Protein AF-A0A7W5YR23-F1 (afdb_monomer)

Sequence (236 aa):
MGKAGRRGKRAPADRHVEFALQSIAKRMGSFGERWRVRDGLVWGPGNSAVVIRSLDFDDGPAHLDLGITLDAKDDSAPILWDCTSGMGGTNEAAIKQAVEMWAMTAGATFMELTSPSGELADHIQSADPEGLTGHHVIHGPVAAFAMGGDVEPLNEWFMDNPMLPRLGQALVGSFDDPRINGVKILCGGDQETEIAEVRVNGEVHEEASAILLRLGWPRLPEFAYARTYLLVLPED

Organism: NCBI:txid65515

Secondary structure (DSSP, 8-state):
---------PPPPPHHHHHHHHHHHHHHGGGTS--EEETTEEE-STB-EEEEEEEE-SSSSEEEEEEEESBTT-TTS--EEEEEEE--SSHHHHHHHHHHHHIIIIIHHHHHHHS--SSSSEEE-TTSTTSBTTEEEEEPPPEEEESSS--HHHHHHHHHS-SHHHHHHHHTT---SSS-EEEEEEEEE-SS-EEEEEEETTEE-HHHHHHHHTS-----SS-EEEEEEEEEEE--

pLDDT: mean 91.18, std 13.13, range [34.91, 98.62]

Nearest PDB structures (foldseek):
  6mdd-assembly2_B  TM=5.355E-01  e=2.309E-01  Homo sapiens
  4ohl-assembly2_B  TM=5.310E-01  e=3.921E-01  Homo sapiens
  4ohl-assembly1_A  TM=5.297E-01  e=4.678E-01  Homo sapiens
  2shp-assembly2_B  TM=4.774E-01  e=3.287E-01  Homo sapiens
  3qcm-assembly2_B  TM=4.953E-01  e=5.263E-01  Homo sapiens

Structure (mmCIF, N/CA/C/O backbone):
data_AF-A0A7W5YR23-F1
#
_entry.id   AF-A0A7W5YR23-F1
#
loop_
_atom_site.group_PDB
_atom_site.id
_atom_site.type_symbol
_atom_site.label_atom_id
_atom_site.label_alt_id
_atom_site.label_comp_id
_atom_site.label_asym_id
_atom_site.label_entity_id
_atom_site.label_seq_id
_atom_site.pdbx_PDB_ins_code
_atom_site.Cartn_x
_atom_site.Cartn_y
_atom_site.Cartn_z
_atom_site.occupancy
_atom_site.B_iso_or_equiv
_atom_site.auth_seq_id
_atom_site.auth_comp_id
_atom_site.auth_asym_id
_atom_site.auth_atom_id
_atom_site.pdbx_PDB_model_num
ATOM 1 N N . MET A 1 1 ? 11.310 -53.038 -2.390 1.00 41.12 1 MET A N 1
ATOM 2 C CA . MET A 1 1 ? 12.036 -52.501 -3.563 1.00 41.12 1 MET A CA 1
ATOM 3 C C . MET A 1 1 ? 11.317 -51.228 -3.997 1.00 41.12 1 MET A C 1
ATOM 5 O O . MET A 1 1 ? 10.186 -51.309 -4.458 1.00 41.12 1 MET A O 1
ATOM 9 N N . GLY A 1 2 ? 11.880 -50.061 -3.669 1.00 36.66 2 GLY A N 1
ATOM 10 C CA . GLY A 1 2 ? 11.193 -48.768 -3.747 1.00 36.66 2 GLY A CA 1
ATOM 11 C C . GLY A 1 2 ? 11.077 -48.218 -5.168 1.00 36.66 2 GLY A C 1
ATOM 12 O O . GLY A 1 2 ? 12.007 -48.333 -5.962 1.00 36.66 2 GLY A O 1
ATOM 13 N N . LYS A 1 3 ? 9.946 -47.574 -5.471 1.00 36.22 3 LYS A N 1
ATOM 14 C CA . LYS A 1 3 ? 9.832 -46.647 -6.599 1.00 36.22 3 LYS A CA 1
ATOM 15 C C . LYS A 1 3 ? 9.979 -45.234 -6.053 1.00 36.22 3 LYS A C 1
ATOM 17 O O . LYS A 1 3 ? 9.052 -44.684 -5.470 1.00 36.22 3 LYS A O 1
ATOM 22 N N . ALA A 1 4 ? 11.177 -44.681 -6.218 1.00 40.22 4 ALA A N 1
ATOM 23 C CA . ALA A 1 4 ? 11.439 -43.270 -6.004 1.00 40.22 4 ALA A CA 1
ATOM 24 C C . ALA A 1 4 ? 10.573 -42.457 -6.978 1.00 40.22 4 ALA A C 1
ATOM 26 O O . ALA A 1 4 ? 10.705 -42.587 -8.198 1.00 40.22 4 ALA A O 1
ATOM 27 N N . GLY A 1 5 ? 9.665 -41.648 -6.432 1.00 36.34 5 GLY A N 1
ATOM 28 C CA . GLY A 1 5 ? 8.916 -40.661 -7.195 1.00 36.34 5 GLY A CA 1
ATOM 29 C C . GLY A 1 5 ? 9.889 -39.671 -7.827 1.00 36.34 5 GLY A C 1
ATOM 30 O O . GLY A 1 5 ? 10.687 -39.038 -7.134 1.00 36.34 5 GLY A O 1
ATOM 31 N N . ARG A 1 6 ? 9.847 -39.565 -9.157 1.00 38.69 6 ARG A N 1
ATOM 32 C CA . ARG A 1 6 ? 10.536 -38.515 -9.909 1.00 38.69 6 ARG A CA 1
ATOM 33 C C . ARG A 1 6 ? 10.054 -37.166 -9.375 1.00 38.69 6 ARG A C 1
ATOM 35 O O . ARG A 1 6 ? 8.913 -36.790 -9.622 1.00 38.69 6 ARG A O 1
ATOM 42 N N . ARG A 1 7 ? 10.924 -36.440 -8.665 1.00 42.41 7 ARG A N 1
ATOM 43 C CA . ARG A 1 7 ? 10.755 -35.000 -8.435 1.00 42.41 7 ARG A CA 1
ATOM 44 C C . ARG A 1 7 ? 10.650 -34.348 -9.813 1.00 42.41 7 ARG A C 1
ATOM 46 O O . ARG A 1 7 ? 11.618 -34.373 -10.574 1.00 42.41 7 ARG A O 1
ATOM 53 N N . GLY A 1 8 ? 9.462 -33.857 -10.159 1.00 36.50 8 GLY A N 1
ATOM 54 C CA . GLY A 1 8 ? 9.270 -33.056 -11.361 1.00 36.50 8 GLY A CA 1
ATOM 55 C C . GLY A 1 8 ? 10.238 -31.878 -11.318 1.00 36.50 8 GLY A C 1
ATOM 56 O O . GLY A 1 8 ? 10.345 -31.203 -10.295 1.00 36.50 8 GLY A O 1
ATOM 57 N N . LYS A 1 9 ? 10.995 -31.667 -12.397 1.00 34.91 9 LYS A N 1
ATOM 58 C CA . LYS A 1 9 ? 11.786 -30.447 -12.563 1.00 34.91 9 LYS A CA 1
ATOM 59 C C . LYS A 1 9 ? 10.799 -29.275 -12.560 1.00 34.91 9 LYS A C 1
ATOM 61 O O . LYS A 1 9 ? 9.993 -29.175 -13.480 1.00 34.91 9 LYS A O 1
ATOM 66 N N . ARG A 1 10 ? 10.838 -28.437 -11.517 1.00 46.16 10 ARG A N 1
ATOM 67 C CA . ARG A 1 10 ? 10.155 -27.134 -11.489 1.00 46.16 10 ARG A CA 1
ATOM 68 C C . ARG A 1 10 ? 10.648 -26.373 -12.728 1.00 46.16 10 ARG A C 1
ATOM 70 O O . ARG A 1 10 ? 11.854 -26.389 -12.991 1.00 46.16 10 ARG A O 1
ATOM 77 N N . ALA A 1 11 ? 9.741 -25.817 -13.530 1.00 47.62 11 ALA A N 1
ATOM 78 C CA . ALA A 1 11 ? 10.141 -24.956 -14.641 1.00 47.62 11 ALA A CA 1
ATOM 79 C C . ALA A 1 11 ? 11.046 -23.835 -14.088 1.00 47.62 11 ALA A C 1
ATOM 81 O O . ALA A 1 11 ? 10.858 -23.454 -12.925 1.00 47.62 11 ALA A O 1
ATOM 82 N N . PRO A 1 12 ? 12.041 -23.341 -14.847 1.00 49.75 12 PRO A N 1
ATOM 83 C CA . PRO A 1 12 ? 12.805 -22.179 -14.412 1.00 49.75 12 PRO A CA 1
ATOM 84 C C . PRO A 1 12 ? 11.814 -21.058 -14.099 1.00 49.75 12 PRO A C 1
ATOM 86 O O . PRO A 1 12 ? 10.920 -20.804 -14.908 1.00 49.75 12 PRO A O 1
ATOM 89 N N . ALA A 1 13 ? 11.923 -20.452 -12.916 1.00 62.12 13 ALA A N 1
ATOM 90 C CA . ALA A 1 13 ? 11.133 -19.269 -12.608 1.00 62.12 13 ALA A CA 1
ATOM 91 C C . ALA A 1 13 ? 11.422 -18.201 -13.673 1.00 62.12 13 ALA A C 1
ATOM 93 O O . ALA A 1 13 ? 12.551 -18.110 -14.165 1.00 62.12 13 ALA A O 1
ATOM 94 N N . ASP A 1 14 ? 10.404 -17.429 -14.051 1.00 85.31 14 ASP A N 1
ATOM 95 C CA . ASP A 1 14 ? 10.595 -16.264 -14.910 1.00 85.31 14 ASP A CA 1
ATOM 96 C C . ASP A 1 14 ? 11.700 -15.380 -14.305 1.00 85.31 14 ASP A C 1
ATOM 98 O O . ASP A 1 14 ? 11.672 -15.055 -13.114 1.00 85.31 14 ASP A O 1
ATOM 102 N N . ARG A 1 15 ? 12.694 -15.009 -15.121 1.00 91.44 15 ARG A N 1
ATOM 103 C CA . ARG A 1 15 ? 13.849 -14.210 -14.687 1.00 91.44 15 ARG A CA 1
ATOM 104 C C . ARG A 1 15 ? 13.430 -12.892 -14.027 1.00 91.44 15 ARG A C 1
ATOM 106 O O . ARG A 1 15 ? 14.121 -12.421 -13.128 1.00 91.44 15 ARG A O 1
ATOM 113 N N . HIS A 1 16 ? 12.322 -12.290 -14.467 1.00 93.88 16 HIS A N 1
ATOM 114 C CA . HIS A 1 16 ? 11.831 -11.031 -13.920 1.00 93.88 16 HIS A CA 1
ATOM 115 C C . HIS A 1 16 ? 11.157 -11.247 -12.564 1.00 93.88 16 HIS A C 1
ATOM 117 O O . HIS A 1 16 ? 11.328 -10.424 -11.671 1.00 93.88 16 HIS A O 1
ATOM 123 N N . VAL A 1 17 ? 10.478 -12.382 -12.367 1.00 94.88 17 VAL A N 1
ATOM 124 C CA . VAL A 1 17 ? 9.937 -12.769 -11.055 1.00 94.88 17 VAL A CA 1
ATOM 125 C C . VAL A 1 17 ? 11.074 -13.033 -10.070 1.00 94.88 17 VAL A C 1
ATOM 127 O O . VAL A 1 17 ? 11.038 -12.541 -8.945 1.00 94.88 17 VAL A O 1
ATOM 130 N N . GLU A 1 18 ? 12.128 -13.742 -10.484 1.00 95.62 18 GLU A N 1
ATOM 131 C CA . GLU A 1 18 ? 13.308 -13.939 -9.633 1.00 95.62 18 GLU A CA 1
ATOM 132 C C . GLU A 1 18 ? 13.971 -12.600 -9.276 1.00 95.62 18 GLU A C 1
ATOM 134 O O . GLU A 1 18 ? 14.288 -12.349 -8.112 1.00 95.62 18 GLU A O 1
ATOM 139 N N . PHE A 1 19 ? 14.115 -11.703 -10.252 1.00 96.75 19 PHE A N 1
ATOM 140 C CA . PHE A 1 19 ? 14.628 -10.358 -10.023 1.00 96.75 19 PHE A CA 1
ATOM 141 C C . PHE A 1 19 ? 13.745 -9.537 -9.067 1.00 96.75 19 PHE A C 1
ATOM 143 O O . PHE A 1 19 ? 14.276 -8.841 -8.196 1.00 96.75 19 PHE A O 1
ATOM 150 N N . ALA A 1 20 ? 12.418 -9.632 -9.184 1.00 97.38 20 ALA A N 1
ATOM 151 C CA . ALA A 1 20 ? 11.473 -8.972 -8.288 1.00 97.38 20 ALA A CA 1
ATOM 152 C C . ALA A 1 20 ? 11.607 -9.497 -6.853 1.00 97.38 20 ALA A C 1
ATOM 154 O O . ALA A 1 20 ? 11.790 -8.702 -5.935 1.00 97.38 20 ALA A O 1
ATOM 155 N N . LEU A 1 21 ? 11.650 -10.820 -6.655 1.00 98.00 21 LEU A N 1
ATOM 156 C CA . LEU A 1 21 ? 11.867 -11.432 -5.337 1.00 98.00 21 LEU A CA 1
ATOM 157 C C . LEU A 1 21 ? 13.182 -10.966 -4.696 1.00 98.00 21 LEU A C 1
ATOM 159 O O . LEU A 1 21 ? 13.210 -10.623 -3.514 1.00 98.00 21 LEU A O 1
ATOM 163 N N . GLN A 1 22 ? 14.276 -10.917 -5.463 1.00 98.06 22 GLN A N 1
ATOM 164 C CA . GLN A 1 22 ? 15.565 -10.422 -4.961 1.00 98.06 22 GLN A CA 1
ATOM 165 C C . GLN A 1 22 ? 15.521 -8.925 -4.632 1.00 98.06 22 GLN A C 1
ATOM 167 O O . GLN A 1 22 ? 16.120 -8.489 -3.647 1.00 98.06 22 GLN A O 1
ATOM 172 N N . SER A 1 23 ? 14.804 -8.138 -5.435 1.00 98.19 23 SER A N 1
ATOM 173 C CA . SER A 1 23 ? 14.623 -6.702 -5.202 1.00 98.19 23 SER A CA 1
ATOM 174 C C . SER A 1 23 ? 13.822 -6.447 -3.925 1.00 98.19 23 SER A C 1
ATOM 176 O O . SER A 1 23 ? 14.254 -5.642 -3.102 1.00 98.19 23 SER A O 1
ATOM 178 N N . ILE A 1 24 ? 12.735 -7.196 -3.707 1.00 98.44 24 ILE A N 1
ATOM 179 C CA . ILE A 1 24 ? 11.937 -7.166 -2.472 1.00 98.44 24 ILE A CA 1
ATOM 180 C C . ILE A 1 24 ? 12.811 -7.551 -1.276 1.00 98.44 24 ILE A C 1
ATOM 182 O O . ILE A 1 24 ? 12.875 -6.803 -0.306 1.00 98.44 24 ILE A O 1
ATOM 186 N N . ALA A 1 25 ? 13.546 -8.667 -1.353 1.00 98.31 25 ALA A N 1
ATOM 187 C CA . ALA A 1 25 ? 14.427 -9.113 -0.270 1.00 98.31 2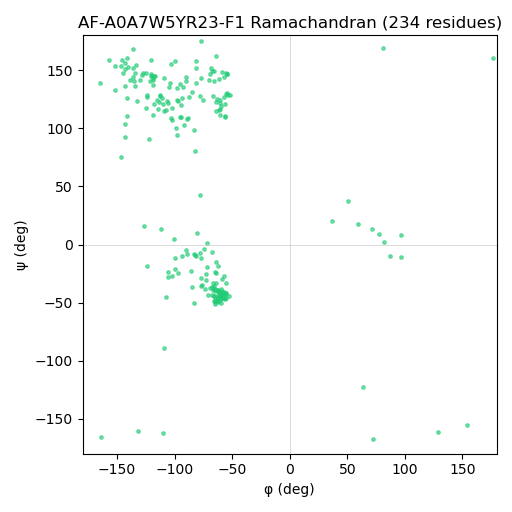5 ALA A CA 1
ATOM 188 C C . ALA A 1 25 ? 15.456 -8.044 0.111 1.00 98.31 25 ALA A C 1
ATOM 190 O O . ALA A 1 25 ? 15.651 -7.739 1.286 1.00 98.31 25 ALA A O 1
ATOM 191 N N . LYS A 1 26 ? 16.105 -7.448 -0.893 1.00 98.06 26 LYS A N 1
ATOM 192 C CA . LYS A 1 26 ? 17.085 -6.386 -0.680 1.00 98.06 26 LYS A CA 1
ATOM 193 C C . LYS A 1 26 ? 16.444 -5.158 -0.040 1.00 98.06 26 LYS A C 1
ATOM 195 O O . LYS A 1 26 ? 17.028 -4.602 0.886 1.00 98.06 26 LYS A O 1
ATOM 200 N N . ARG A 1 27 ? 15.285 -4.724 -0.544 1.00 97.81 27 ARG A N 1
ATOM 201 C CA . ARG A 1 27 ? 14.637 -3.502 -0.071 1.00 97.81 27 ARG A CA 1
ATOM 202 C C . ARG A 1 27 ? 14.060 -3.663 1.329 1.00 97.81 27 ARG A C 1
ATOM 204 O O . ARG A 1 27 ? 14.291 -2.803 2.165 1.00 97.81 27 ARG A O 1
ATOM 211 N N . MET A 1 28 ? 13.403 -4.781 1.619 1.00 97.44 28 MET A N 1
ATOM 212 C CA . MET A 1 28 ? 12.937 -5.078 2.975 1.00 97.44 28 MET A CA 1
ATOM 213 C C . MET A 1 28 ? 14.106 -5.235 3.953 1.00 97.44 28 MET A C 1
ATOM 215 O O . MET A 1 28 ? 14.023 -4.819 5.106 1.00 97.44 28 MET A O 1
ATOM 219 N N . GLY A 1 29 ? 15.245 -5.749 3.476 1.00 96.00 29 GLY A N 1
ATOM 220 C CA . GLY A 1 29 ? 16.474 -5.823 4.259 1.00 96.00 29 GLY A CA 1
ATOM 221 C C . GLY A 1 29 ? 17.047 -4.472 4.701 1.00 96.00 29 GLY A C 1
ATOM 222 O O . GLY A 1 29 ? 17.845 -4.432 5.636 1.00 96.00 29 GLY A O 1
ATOM 223 N N . SER A 1 30 ? 16.652 -3.358 4.074 1.00 95.12 30 SER A N 1
ATOM 224 C CA . SER A 1 30 ? 17.106 -2.028 4.494 1.00 95.12 30 SER A CA 1
ATOM 225 C C . SER A 1 30 ? 16.397 -1.511 5.748 1.00 95.12 30 SER A C 1
ATOM 227 O O . SER A 1 30 ? 16.870 -0.538 6.321 1.00 95.12 30 SER A O 1
ATOM 229 N N . PHE A 1 31 ? 15.317 -2.159 6.198 1.00 92.69 31 PHE A N 1
ATOM 230 C CA . PHE A 1 31 ? 14.662 -1.863 7.480 1.00 92.69 31 PHE A CA 1
ATOM 231 C C . PHE A 1 31 ? 15.374 -2.511 8.686 1.00 92.69 31 PHE A C 1
ATOM 233 O O . PHE A 1 31 ? 14.847 -2.518 9.789 1.00 92.69 31 PHE A O 1
ATOM 240 N N . GLY A 1 32 ? 16.574 -3.073 8.491 1.00 85.50 32 GLY A N 1
ATOM 241 C CA . GLY A 1 32 ? 17.416 -3.627 9.562 1.00 85.50 32 GLY A CA 1
ATOM 242 C C . GLY A 1 32 ? 17.292 -5.140 9.762 1.00 85.50 32 GLY A C 1
ATOM 243 O O . GLY A 1 32 ? 18.140 -5.745 10.418 1.00 85.50 32 GLY A O 1
ATOM 244 N N . GLU A 1 33 ? 16.302 -5.771 9.134 1.00 84.56 33 GLU A N 1
ATOM 245 C CA . GLU A 1 33 ? 16.016 -7.197 9.281 1.00 84.56 33 GLU A CA 1
ATOM 246 C C . GLU A 1 33 ? 16.555 -8.060 8.136 1.00 84.56 33 GLU A C 1
ATOM 248 O O . GLU A 1 33 ? 16.796 -7.602 7.020 1.00 84.56 33 GLU A O 1
ATOM 253 N N . ARG A 1 34 ? 16.758 -9.360 8.381 1.00 90.94 34 ARG A N 1
ATOM 254 C CA . ARG A 1 34 ? 17.260 -10.273 7.336 1.00 90.94 34 ARG A CA 1
ATOM 255 C C . ARG A 1 34 ? 16.125 -10.877 6.516 1.00 90.94 34 ARG A C 1
ATOM 257 O O . ARG A 1 34 ? 15.490 -11.827 6.958 1.00 90.94 34 ARG A O 1
ATOM 264 N N . TRP A 1 35 ? 16.007 -10.432 5.268 1.00 96.88 35 TRP A N 1
ATOM 265 C CA . TRP A 1 35 ? 15.074 -10.978 4.279 1.00 96.88 35 TRP A CA 1
ATOM 266 C C . TRP A 1 35 ? 15.781 -11.860 3.243 1.00 96.88 35 TRP A C 1
ATOM 268 O O . TRP A 1 35 ? 16.896 -11.556 2.810 1.00 96.88 35 TRP A O 1
ATOM 278 N N . ARG A 1 36 ? 15.180 -12.999 2.865 1.00 97.12 36 ARG A N 1
ATOM 279 C CA . ARG A 1 36 ? 15.813 -13.994 1.974 1.00 97.12 36 ARG A CA 1
ATOM 280 C C . ARG A 1 36 ? 14.829 -14.638 1.010 1.00 97.12 36 ARG A C 1
ATOM 282 O O . ARG A 1 36 ? 13.779 -15.120 1.418 1.00 97.12 36 ARG A O 1
ATOM 289 N N . VAL A 1 37 ? 15.237 -14.769 -0.249 1.00 97.75 37 VAL A N 1
ATOM 290 C CA . VAL A 1 37 ? 14.479 -15.539 -1.240 1.00 97.75 37 VAL A CA 1
ATOM 291 C C . VAL A 1 37 ? 14.658 -17.038 -0.988 1.00 97.75 37 VAL A C 1
ATOM 293 O O . VAL A 1 37 ? 15.784 -17.539 -0.963 1.00 97.75 37 VAL A O 1
ATOM 296 N N . ARG A 1 38 ? 13.552 -17.766 -0.810 1.00 95.31 38 ARG A N 1
ATOM 297 C CA . ARG A 1 38 ? 13.536 -19.232 -0.697 1.00 95.31 38 ARG A CA 1
ATOM 298 C C . ARG A 1 38 ? 12.203 -19.789 -1.192 1.00 95.31 38 ARG A C 1
ATOM 300 O O . ARG A 1 38 ? 11.143 -19.312 -0.807 1.00 95.31 38 ARG A O 1
ATOM 307 N N . ASP A 1 39 ? 12.278 -20.819 -2.032 1.00 92.19 39 ASP A N 1
ATOM 308 C CA . ASP A 1 39 ? 11.133 -21.569 -2.571 1.00 92.19 39 ASP A CA 1
ATOM 309 C C . ASP A 1 39 ? 10.100 -20.753 -3.375 1.00 92.19 39 ASP A C 1
ATOM 311 O O . ASP A 1 39 ? 9.019 -21.264 -3.675 1.00 92.19 39 ASP A O 1
ATOM 315 N N . GLY A 1 40 ? 10.470 -19.552 -3.835 1.00 92.75 40 GLY A N 1
ATOM 316 C CA . GLY A 1 40 ? 9.590 -18.629 -4.568 1.00 92.75 40 GLY A CA 1
ATOM 317 C C . GLY A 1 40 ? 8.940 -17.555 -3.689 1.00 92.75 40 GLY A C 1
ATOM 318 O O . GLY A 1 40 ? 8.083 -16.827 -4.170 1.00 92.75 40 GLY A O 1
ATOM 319 N N . LEU A 1 41 ? 9.351 -17.456 -2.424 1.00 96.56 41 LEU A N 1
ATOM 320 C CA . LEU A 1 41 ? 8.896 -16.460 -1.457 1.00 96.56 41 LEU A CA 1
ATOM 321 C C . LEU A 1 41 ? 10.075 -15.628 -0.962 1.00 96.56 41 LEU A C 1
ATOM 323 O O . LEU A 1 41 ? 11.221 -16.093 -0.986 1.00 96.56 41 LEU A O 1
ATOM 327 N N . VAL A 1 42 ? 9.789 -14.440 -0.440 1.00 98.25 42 VAL A N 1
ATOM 328 C CA . VAL A 1 42 ? 10.755 -13.657 0.334 1.00 98.25 42 VAL A CA 1
ATOM 329 C C . VAL A 1 42 ? 10.438 -13.803 1.814 1.00 98.25 42 VAL A C 1
ATOM 331 O O . VAL A 1 42 ? 9.462 -13.247 2.294 1.00 98.25 42 VAL A O 1
ATOM 334 N N . TRP A 1 43 ? 11.261 -14.552 2.537 1.00 97.88 43 TRP A N 1
ATOM 335 C CA . TRP A 1 43 ? 11.093 -14.806 3.966 1.00 97.88 43 TRP A CA 1
ATOM 336 C C . TRP A 1 43 ? 11.705 -13.682 4.793 1.00 97.88 43 TRP A C 1
ATOM 3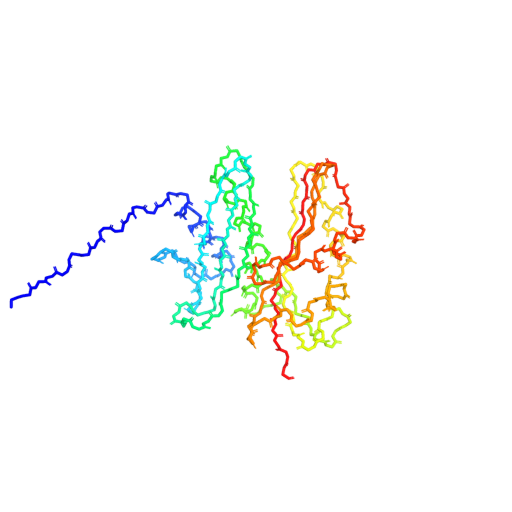38 O O . TRP A 1 43 ? 12.861 -13.325 4.547 1.00 97.88 43 TRP A O 1
ATOM 348 N N . GLY A 1 44 ? 10.950 -13.177 5.764 1.00 95.94 44 GLY A N 1
ATOM 349 C CA . GLY A 1 44 ? 11.367 -12.155 6.721 1.00 95.94 44 GLY A CA 1
ATOM 350 C C . GLY A 1 44 ? 11.520 -12.702 8.148 1.00 95.94 44 GLY A C 1
ATOM 351 O O . GLY A 1 44 ? 11.645 -13.917 8.342 1.00 95.94 44 GLY A O 1
ATOM 352 N N . PRO A 1 45 ? 11.539 -11.816 9.160 1.00 92.00 45 PRO A N 1
ATOM 353 C CA . PRO A 1 45 ? 11.559 -12.183 10.577 1.00 92.00 45 PRO A CA 1
ATOM 354 C C . PRO A 1 45 ? 10.406 -13.108 10.988 1.00 92.00 45 PRO A C 1
ATOM 356 O O . PRO A 1 45 ? 9.294 -13.028 10.462 1.00 92.00 45 PRO A O 1
ATOM 359 N N . GLY A 1 46 ? 10.667 -13.987 11.959 1.00 91.69 46 GLY A N 1
ATOM 360 C CA . GLY A 1 46 ? 9.687 -14.974 12.418 1.00 91.69 46 GLY A CA 1
ATOM 361 C C . GLY A 1 46 ? 9.308 -15.962 11.310 1.00 91.69 46 GLY A C 1
ATOM 362 O O . GLY A 1 46 ? 10.173 -16.649 10.760 1.00 91.69 46 GLY A O 1
ATOM 363 N N . ASN A 1 47 ? 8.013 -16.043 11.001 1.00 94.31 47 ASN A N 1
ATOM 364 C CA . ASN A 1 47 ? 7.478 -16.816 9.877 1.00 94.31 47 ASN A CA 1
ATOM 365 C C . ASN A 1 47 ? 6.904 -15.916 8.770 1.00 94.31 47 ASN A C 1
ATOM 367 O O . ASN A 1 47 ? 6.217 -16.424 7.885 1.00 94.31 47 ASN A O 1
ATOM 371 N N . SER A 1 48 ? 7.182 -14.610 8.798 1.00 96.62 48 SER A N 1
ATOM 372 C CA . SER A 1 48 ? 6.646 -13.693 7.795 1.00 96.62 48 SER A CA 1
ATOM 373 C C . SER A 1 48 ? 7.197 -13.976 6.399 1.00 96.62 48 SER A C 1
ATOM 375 O O . SER A 1 48 ? 8.340 -14.426 6.232 1.00 96.62 48 SER A O 1
ATOM 377 N N . ALA A 1 49 ? 6.386 -13.702 5.380 1.00 97.81 49 ALA A N 1
ATOM 378 C CA . ALA A 1 49 ? 6.830 -13.800 3.998 1.00 97.81 49 ALA A CA 1
ATOM 379 C C . ALA A 1 49 ? 6.084 -12.849 3.060 1.00 97.81 49 ALA A C 1
ATOM 381 O O . ALA A 1 49 ? 4.922 -12.520 3.285 1.00 97.81 49 ALA A O 1
ATOM 382 N N . VAL A 1 50 ? 6.757 -12.485 1.968 1.00 98.19 50 VAL A N 1
ATOM 383 C CA . VAL A 1 50 ? 6.162 -11.843 0.793 1.00 98.19 50 VAL A CA 1
ATOM 384 C C . VAL A 1 50 ? 6.045 -12.861 -0.337 1.00 98.19 50 VAL A C 1
ATOM 386 O O . VAL A 1 50 ? 6.992 -13.606 -0.624 1.00 98.19 50 VAL A O 1
ATOM 389 N N . VAL A 1 51 ? 4.892 -12.863 -0.996 1.00 97.00 51 VAL A N 1
ATOM 390 C CA . VAL A 1 51 ? 4.585 -13.650 -2.191 1.00 97.00 51 VAL A CA 1
ATOM 391 C C . VAL A 1 51 ? 4.254 -12.714 -3.348 1.00 97.00 51 VAL A C 1
ATOM 393 O O . VAL A 1 51 ? 3.624 -11.683 -3.147 1.00 97.00 51 VAL A O 1
ATOM 396 N N . ILE A 1 52 ? 4.664 -13.074 -4.563 1.00 96.94 52 ILE A N 1
ATOM 397 C CA . ILE A 1 52 ? 4.225 -12.402 -5.792 1.00 96.94 52 ILE A CA 1
ATOM 398 C C . ILE A 1 52 ? 3.091 -13.235 -6.385 1.00 96.94 52 ILE A C 1
ATOM 400 O O . ILE A 1 52 ? 3.281 -14.430 -6.629 1.00 96.94 52 ILE A O 1
ATOM 404 N N . ARG A 1 53 ? 1.929 -12.616 -6.606 1.00 95.56 53 ARG A N 1
ATOM 405 C CA . ARG A 1 53 ? 0.796 -13.245 -7.291 1.00 95.56 53 ARG A CA 1
ATOM 406 C C . ARG A 1 53 ? 0.959 -13.145 -8.803 1.00 95.56 53 ARG A C 1
ATOM 408 O O . ARG A 1 53 ? 0.866 -14.165 -9.483 1.00 95.56 53 ARG A O 1
ATOM 415 N N . SER A 1 54 ? 1.241 -11.947 -9.309 1.00 94.06 54 SER A N 1
ATOM 416 C CA . SER A 1 54 ? 1.516 -11.702 -10.725 1.00 94.06 54 SER A CA 1
ATOM 417 C C . SER A 1 54 ? 2.556 -10.599 -10.917 1.00 94.06 54 SER A C 1
ATOM 419 O O . SER A 1 54 ? 2.823 -9.791 -10.024 1.00 94.06 54 SER A O 1
ATOM 421 N N . LEU A 1 55 ? 3.183 -10.618 -12.091 1.00 92.38 55 LEU A N 1
ATOM 422 C CA . LEU A 1 55 ? 4.078 -9.577 -12.571 1.00 92.38 55 LEU A CA 1
ATOM 423 C C . LEU A 1 55 ? 3.817 -9.405 -14.064 1.00 92.38 55 LEU A C 1
ATOM 425 O O . LEU A 1 55 ? 4.166 -10.285 -14.853 1.00 92.38 55 LEU A O 1
ATOM 429 N N . ASP A 1 56 ? 3.235 -8.268 -14.418 1.00 90.75 56 ASP A N 1
ATOM 430 C CA . ASP A 1 56 ? 2.715 -7.993 -15.751 1.00 90.75 56 ASP A CA 1
ATOM 431 C C . ASP A 1 56 ? 3.419 -6.766 -16.358 1.00 90.75 56 ASP A C 1
ATOM 433 O O . ASP A 1 56 ? 3.799 -5.831 -15.647 1.00 90.75 56 ASP A O 1
ATOM 437 N N . PHE A 1 57 ? 3.633 -6.783 -17.678 1.00 83.12 57 PHE A N 1
ATOM 438 C CA . PHE A 1 57 ? 4.330 -5.723 -18.431 1.00 83.12 57 PHE A CA 1
ATOM 439 C C . PHE A 1 57 ? 3.506 -5.197 -19.620 1.00 83.12 57 PHE A C 1
ATOM 441 O O . PHE A 1 57 ? 4.078 -4.608 -20.536 1.00 83.12 57 PHE A O 1
ATOM 448 N N . ASP A 1 58 ? 2.200 -5.469 -19.663 1.00 68.75 58 ASP A N 1
ATOM 449 C CA . ASP A 1 58 ? 1.362 -5.178 -20.833 1.00 68.75 58 ASP A CA 1
ATOM 450 C C . ASP A 1 58 ? 1.334 -3.672 -21.144 1.00 68.75 58 ASP A C 1
ATOM 452 O O . ASP A 1 58 ? 0.865 -2.893 -20.319 1.00 68.75 58 ASP A O 1
ATOM 456 N N . ASP A 1 59 ? 1.871 -3.292 -22.319 1.00 56.47 59 ASP A N 1
ATOM 457 C CA . ASP A 1 59 ? 1.926 -1.961 -22.970 1.00 56.47 59 ASP A CA 1
ATOM 458 C C . ASP A 1 59 ? 2.114 -0.720 -22.057 1.00 56.47 59 ASP A C 1
ATOM 460 O O . ASP A 1 59 ? 1.856 0.415 -22.461 1.00 56.47 59 ASP A O 1
ATOM 464 N N . GLY A 1 60 ? 2.619 -0.911 -20.836 1.00 64.38 60 GLY A N 1
ATOM 465 C CA . GLY A 1 60 ? 2.592 0.082 -19.769 1.00 64.38 60 GLY A CA 1
ATOM 466 C C . GLY A 1 60 ? 3.559 -0.218 -18.613 1.00 64.38 60 GLY A C 1
ATOM 467 O O . GLY A 1 60 ? 4.495 -1.010 -18.760 1.00 64.38 60 GLY A O 1
ATOM 468 N N . PRO A 1 61 ? 3.391 0.462 -17.462 1.00 76.00 61 PRO A N 1
ATOM 469 C CA . PRO A 1 61 ? 4.218 0.262 -16.270 1.00 76.00 61 PRO A CA 1
ATOM 470 C C . PRO A 1 61 ? 4.254 -1.205 -15.820 1.00 76.00 61 PRO A C 1
ATOM 472 O O . PRO A 1 61 ? 3.253 -1.908 -15.917 1.00 76.00 61 PRO A O 1
ATOM 475 N N . ALA A 1 62 ? 5.381 -1.657 -15.259 1.00 84.81 62 ALA A N 1
ATOM 476 C CA . ALA A 1 62 ? 5.455 -2.988 -14.659 1.00 84.81 62 ALA A CA 1
ATOM 477 C C . ALA A 1 62 ? 4.497 -3.050 -13.464 1.00 84.81 62 ALA A C 1
ATOM 479 O O . ALA A 1 62 ? 4.715 -2.337 -12.482 1.00 84.81 62 ALA A O 1
ATOM 480 N N . HIS A 1 63 ? 3.465 -3.885 -13.549 1.00 92.19 63 HIS A N 1
ATOM 481 C CA . HIS A 1 63 ? 2.471 -4.069 -12.499 1.00 92.19 63 HIS A CA 1
ATOM 482 C C . HIS A 1 63 ? 2.827 -5.298 -11.666 1.00 92.19 63 HIS A C 1
ATOM 484 O O . HIS A 1 63 ? 2.989 -6.396 -12.194 1.00 92.19 63 HIS A O 1
ATOM 490 N N . LEU A 1 64 ? 2.975 -5.107 -10.361 1.00 94.94 64 LEU A N 1
ATOM 491 C CA . LEU A 1 64 ? 3.347 -6.143 -9.410 1.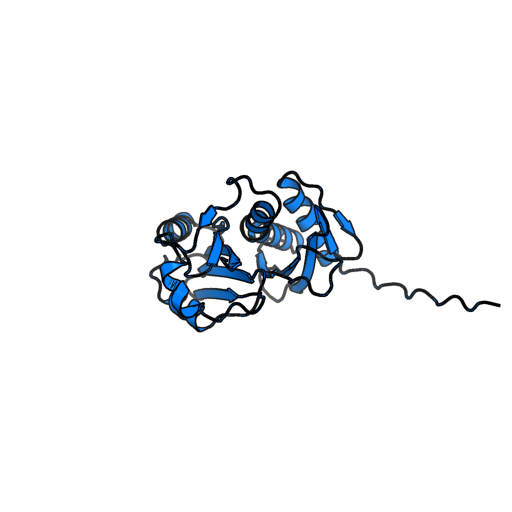00 94.94 64 LEU A CA 1
ATOM 492 C C . LEU A 1 64 ? 2.216 -6.304 -8.391 1.00 94.94 64 LEU A C 1
ATOM 494 O O . LEU A 1 64 ? 2.006 -5.410 -7.568 1.00 94.94 64 LEU A O 1
ATOM 498 N N . ASP A 1 65 ? 1.521 -7.441 -8.444 1.00 96.25 65 ASP A N 1
ATOM 499 C CA . ASP A 1 65 ? 0.561 -7.876 -7.422 1.00 96.25 65 ASP A CA 1
ATOM 500 C C . ASP A 1 65 ? 1.295 -8.787 -6.434 1.00 96.25 65 ASP A C 1
ATOM 502 O O . ASP A 1 65 ? 1.884 -9.812 -6.811 1.00 96.25 65 ASP A O 1
ATOM 506 N N . LEU A 1 66 ? 1.319 -8.390 -5.166 1.00 97.19 66 LEU A N 1
ATOM 507 C CA . LEU A 1 66 ? 2.076 -9.070 -4.132 1.00 97.19 66 LEU A CA 1
ATOM 508 C C . LEU A 1 66 ? 1.320 -9.058 -2.802 1.00 97.19 66 LEU A C 1
ATOM 510 O O . LEU A 1 66 ? 0.540 -8.163 -2.497 1.00 97.19 66 LEU A O 1
ATOM 514 N N . GLY A 1 67 ? 1.569 -10.077 -1.992 1.00 97.38 67 GLY A N 1
ATOM 515 C CA . GLY A 1 67 ? 0.952 -10.235 -0.684 1.00 97.38 67 GLY A CA 1
ATOM 516 C C . GLY A 1 67 ? 1.997 -10.396 0.401 1.00 97.38 67 GLY A C 1
ATOM 517 O O . GLY A 1 67 ? 3.048 -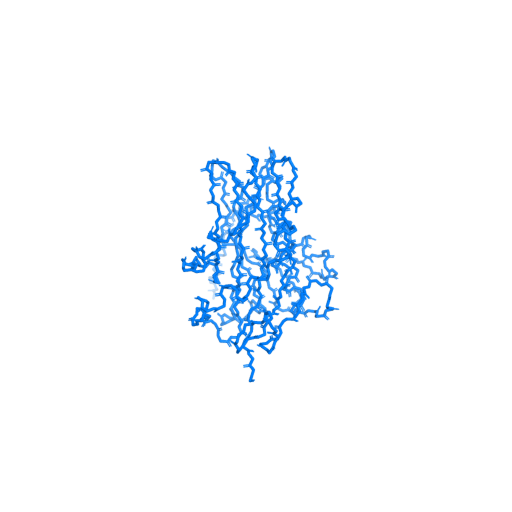10.997 0.164 1.00 97.38 67 GLY A O 1
ATOM 518 N N . ILE A 1 68 ? 1.701 -9.900 1.598 1.00 97.56 68 ILE A N 1
ATOM 519 C CA . ILE A 1 68 ? 2.521 -10.123 2.789 1.00 97.56 68 ILE A CA 1
ATOM 520 C C . ILE A 1 68 ? 1.720 -10.854 3.867 1.00 97.56 68 ILE A C 1
ATOM 522 O O . ILE A 1 68 ? 0.550 -10.561 4.091 1.00 97.56 68 ILE A O 1
ATOM 526 N N . THR A 1 69 ? 2.339 -11.833 4.523 1.00 96.81 69 THR A N 1
ATOM 527 C CA . THR A 1 69 ? 1.729 -12.590 5.624 1.00 96.81 69 THR A CA 1
ATOM 528 C C . THR A 1 69 ? 2.635 -12.595 6.849 1.00 96.81 69 THR A C 1
ATOM 530 O O . THR A 1 69 ? 3.864 -12.588 6.723 1.00 96.81 69 THR A O 1
ATOM 533 N N . LEU A 1 70 ? 2.026 -12.618 8.038 1.00 95.25 70 LEU A N 1
ATOM 534 C CA . LEU A 1 70 ? 2.726 -12.709 9.324 1.00 95.25 70 LEU A CA 1
ATOM 535 C C . LEU A 1 70 ? 3.214 -14.132 9.626 1.00 95.25 70 LEU A C 1
ATOM 537 O O . LEU A 1 70 ? 4.233 -14.294 10.300 1.00 95.25 70 LEU A O 1
ATOM 541 N N . ASP A 1 71 ? 2.526 -15.154 9.108 1.00 96.00 71 ASP A N 1
ATOM 542 C CA . ASP A 1 71 ? 2.912 -16.551 9.301 1.00 96.00 71 ASP A CA 1
ATOM 543 C C . ASP A 1 71 ? 2.659 -17.393 8.046 1.00 96.00 71 ASP A C 1
ATOM 545 O O . ASP A 1 71 ? 1.610 -17.994 7.860 1.00 96.00 71 ASP A O 1
ATOM 549 N N . ALA A 1 72 ? 3.681 -17.506 7.201 1.00 96.00 72 ALA A N 1
ATOM 550 C CA . ALA A 1 72 ? 3.644 -18.325 5.993 1.00 96.00 72 ALA A CA 1
ATOM 551 C C . ALA A 1 72 ? 3.669 -19.844 6.259 1.00 96.00 72 ALA A C 1
ATOM 553 O O . ALA A 1 72 ? 3.748 -20.625 5.309 1.00 96.00 72 ALA A O 1
ATOM 554 N N . LYS A 1 73 ? 3.692 -20.285 7.524 1.00 95.00 73 LYS A N 1
ATOM 555 C CA . LYS A 1 73 ? 3.531 -21.699 7.900 1.00 95.00 73 LYS A CA 1
ATOM 556 C C . LYS A 1 73 ? 2.115 -22.024 8.366 1.00 95.00 73 LYS A C 1
ATOM 558 O O . LYS A 1 73 ? 1.815 -23.206 8.527 1.00 95.00 73 LYS A O 1
ATOM 563 N N . ASP A 1 74 ? 1.292 -21.012 8.608 1.00 95.31 74 ASP A N 1
ATOM 564 C CA . ASP A 1 74 ? -0.111 -21.163 8.958 1.00 95.31 74 ASP A CA 1
ATOM 565 C C . ASP A 1 74 ? -0.964 -20.835 7.730 1.00 95.31 74 ASP A C 1
ATOM 567 O O . ASP A 1 74 ? -1.086 -19.682 7.329 1.00 95.31 74 ASP A O 1
ATOM 571 N N . ASP A 1 75 ? -1.580 -21.859 7.139 1.00 92.50 75 ASP A N 1
ATOM 572 C CA . ASP A 1 75 ? -2.455 -21.698 5.971 1.00 92.50 75 ASP A CA 1
ATOM 573 C C . ASP A 1 75 ? -3.707 -20.854 6.275 1.00 92.50 75 ASP A C 1
ATOM 575 O O . ASP A 1 75 ? -4.402 -20.425 5.356 1.00 92.50 75 ASP A O 1
ATOM 579 N N . SER A 1 76 ? -4.020 -20.632 7.557 1.00 93.38 76 SER A N 1
ATOM 580 C CA . SER A 1 76 ? -5.097 -19.744 7.981 1.00 93.38 76 SER A CA 1
ATOM 581 C C . SER A 1 76 ? -4.647 -18.300 8.175 1.00 93.38 76 SER A C 1
ATOM 583 O O . SER A 1 76 ? -5.503 -17.451 8.411 1.00 93.38 76 SER A O 1
ATOM 585 N N . ALA A 1 77 ? -3.348 -17.987 8.122 1.00 94.44 77 ALA A N 1
ATOM 586 C CA . ALA A 1 77 ? -2.864 -16.619 8.272 1.00 94.44 77 ALA A CA 1
ATOM 587 C C . ALA A 1 77 ? -3.335 -15.743 7.096 1.00 94.44 77 ALA A C 1
ATOM 589 O O . ALA A 1 77 ? -3.328 -16.198 5.948 1.00 94.44 77 ALA A O 1
ATOM 590 N N . PRO A 1 78 ? -3.722 -14.478 7.344 1.00 95.00 78 PRO A N 1
ATOM 591 C CA . PRO A 1 78 ? -4.148 -13.606 6.267 1.00 95.00 78 PRO A CA 1
ATOM 592 C C . PRO A 1 78 ? -2.964 -13.282 5.359 1.00 95.00 78 PRO A C 1
ATOM 594 O O . PRO A 1 78 ? -1.811 -13.189 5.801 1.00 95.00 78 PRO A O 1
ATOM 597 N N . ILE A 1 79 ? -3.271 -13.075 4.081 1.00 96.75 79 ILE A N 1
ATOM 598 C CA . ILE A 1 79 ? -2.354 -12.459 3.130 1.00 96.75 79 ILE A CA 1
ATOM 599 C C . ILE A 1 79 ? -2.887 -11.062 2.845 1.00 96.75 79 ILE A C 1
ATOM 601 O O . ILE A 1 79 ? -3.972 -10.895 2.295 1.00 96.75 79 ILE A O 1
ATOM 605 N N . LEU A 1 80 ? -2.103 -10.066 3.230 1.00 97.31 80 LEU A N 1
ATOM 606 C CA . LEU A 1 80 ? -2.394 -8.658 3.026 1.00 97.31 80 LEU A CA 1
ATOM 607 C C . LEU A 1 80 ? -1.947 -8.298 1.611 1.00 97.31 80 LEU A C 1
ATOM 609 O O . LEU A 1 80 ? -0.750 -8.139 1.356 1.00 97.31 80 LEU A O 1
ATOM 613 N N . TRP A 1 81 ? -2.903 -8.279 0.687 1.00 97.94 81 TRP A N 1
ATOM 614 C CA . TRP A 1 81 ? -2.653 -8.040 -0.731 1.00 97.94 81 TRP A CA 1
ATOM 615 C C . TRP A 1 81 ? -2.518 -6.557 -1.052 1.00 97.94 81 TRP A C 1
ATOM 617 O O . TRP A 1 81 ? -3.304 -5.724 -0.601 1.00 97.94 81 TRP A O 1
ATOM 627 N N . ASP A 1 82 ? -1.552 -6.254 -1.909 1.00 97.75 82 ASP A N 1
ATOM 628 C CA . ASP A 1 82 ? -1.299 -4.932 -2.449 1.00 97.75 82 ASP A CA 1
ATOM 629 C C . ASP A 1 82 ? -0.849 -5.050 -3.909 1.00 97.75 82 ASP A C 1
ATOM 631 O O . ASP A 1 82 ? -0.294 -6.060 -4.341 1.00 97.75 82 ASP A O 1
ATOM 635 N N . CYS A 1 83 ? -1.048 -3.986 -4.674 1.00 95.81 83 CYS A N 1
ATOM 636 C CA . CYS A 1 83 ? -0.498 -3.878 -6.010 1.00 95.81 83 CYS A CA 1
ATOM 637 C C . CYS A 1 83 ? 0.224 -2.549 -6.188 1.00 95.81 83 CYS A C 1
ATOM 639 O O . CYS A 1 83 ? -0.192 -1.488 -5.706 1.00 95.81 83 CYS A O 1
ATOM 641 N N . THR A 1 84 ? 1.342 -2.600 -6.894 1.00 94.75 84 THR A N 1
ATOM 642 C CA . THR A 1 84 ? 2.186 -1.445 -7.180 1.00 94.75 84 THR A CA 1
ATOM 643 C C . THR A 1 84 ? 2.571 -1.469 -8.646 1.00 94.75 84 THR A C 1
ATOM 645 O O . THR A 1 84 ? 2.692 -2.528 -9.254 1.00 94.75 84 THR A O 1
ATOM 648 N N . SER A 1 85 ? 2.723 -0.294 -9.237 1.00 91.81 85 SER A N 1
ATOM 649 C CA . SER A 1 85 ? 3.179 -0.159 -10.614 1.00 91.81 85 SER A CA 1
ATOM 650 C C . SER A 1 85 ? 4.445 0.664 -10.622 1.00 91.81 85 SER A C 1
ATOM 652 O O . SER A 1 85 ? 4.549 1.627 -9.864 1.00 91.81 85 SER A O 1
ATOM 654 N N . GLY A 1 86 ? 5.393 0.287 -11.471 1.00 90.88 86 GLY A N 1
ATOM 655 C CA . GLY A 1 86 ? 6.621 1.042 -11.620 1.00 90.88 86 GLY A CA 1
ATOM 656 C C . GLY A 1 86 ? 7.009 1.295 -13.054 1.00 90.88 86 GLY A C 1
ATOM 657 O O . GLY A 1 86 ? 6.636 0.578 -13.978 1.00 90.88 86 GLY A O 1
ATOM 658 N N . MET A 1 87 ? 7.762 2.371 -13.227 1.00 87.50 87 MET A N 1
ATOM 659 C CA . MET A 1 87 ? 8.159 2.901 -14.523 1.00 87.50 87 MET A CA 1
ATOM 660 C C . MET A 1 87 ? 9.679 2.922 -14.632 1.00 87.50 87 MET A C 1
ATOM 662 O O . MET A 1 87 ? 10.390 3.125 -13.647 1.00 87.50 87 MET A O 1
ATOM 666 N N . GLY A 1 88 ? 10.190 2.711 -15.840 1.00 87.25 88 GLY A N 1
ATOM 667 C CA . GLY A 1 88 ? 11.619 2.764 -16.109 1.00 87.25 88 GLY A CA 1
ATOM 668 C C . GLY A 1 88 ? 11.945 2.409 -17.552 1.00 87.25 88 GLY A C 1
ATOM 669 O O . GLY A 1 88 ? 11.157 1.766 -18.237 1.00 87.25 88 GLY A O 1
ATOM 670 N N . GLY A 1 89 ? 13.138 2.797 -18.009 1.00 87.44 89 GLY A N 1
ATOM 671 C CA . GLY A 1 89 ? 13.604 2.489 -19.368 1.00 87.44 89 GLY A CA 1
ATOM 672 C C . GLY A 1 89 ? 13.873 0.998 -19.629 1.00 87.44 89 GLY A C 1
ATOM 673 O O . GLY A 1 89 ? 14.173 0.626 -20.759 1.00 87.44 89 GLY A O 1
ATOM 674 N N . THR A 1 90 ? 13.793 0.149 -18.597 1.00 91.38 90 THR A N 1
ATOM 675 C CA . THR A 1 90 ? 13.846 -1.317 -18.699 1.00 91.38 90 THR A CA 1
ATOM 676 C C . THR A 1 90 ? 12.865 -1.951 -17.714 1.00 91.38 90 THR A C 1
ATOM 678 O O . THR A 1 90 ? 12.518 -1.337 -16.701 1.00 91.38 90 THR A O 1
ATOM 681 N N . ASN A 1 91 ? 12.494 -3.212 -17.951 1.00 92.25 91 ASN A N 1
ATOM 682 C CA . ASN A 1 91 ? 11.652 -3.992 -17.040 1.00 92.25 91 ASN A CA 1
ATOM 683 C C . ASN A 1 91 ? 12.250 -4.055 -15.626 1.00 92.25 91 ASN A C 1
ATOM 685 O O . ASN A 1 91 ? 11.541 -3.873 -14.645 1.00 92.25 91 ASN A O 1
ATOM 689 N N . GLU A 1 92 ? 13.563 -4.247 -15.489 1.00 94.06 92 GLU A N 1
ATOM 690 C CA . GLU A 1 92 ? 14.239 -4.267 -14.187 1.00 94.06 92 GLU A CA 1
ATOM 691 C C . GLU A 1 92 ? 14.198 -2.913 -13.469 1.00 94.06 92 GLU A C 1
ATOM 693 O O . GLU A 1 92 ? 14.112 -2.871 -12.241 1.00 94.06 92 GLU A O 1
ATOM 698 N N . ALA A 1 93 ? 14.289 -1.805 -14.210 1.00 93.62 93 ALA A N 1
ATOM 699 C CA . ALA A 1 93 ? 14.149 -0.470 -13.639 1.00 93.62 93 ALA A CA 1
ATOM 700 C C . ALA A 1 93 ? 12.711 -0.231 -13.157 1.00 93.62 93 ALA A C 1
ATOM 702 O O . ALA A 1 93 ? 12.519 0.232 -12.034 1.00 93.62 93 ALA A O 1
ATOM 703 N N . ALA A 1 94 ? 11.725 -0.637 -13.961 1.00 93.25 94 ALA A N 1
ATOM 704 C CA . ALA A 1 94 ? 10.312 -0.571 -13.615 1.00 93.25 94 ALA A CA 1
ATOM 705 C C . ALA A 1 94 ? 9.985 -1.414 -12.367 1.00 93.25 94 ALA A C 1
ATOM 707 O O . ALA A 1 94 ? 9.403 -0.895 -11.420 1.00 93.25 94 ALA A O 1
ATOM 708 N N . ILE A 1 95 ? 10.459 -2.665 -12.295 1.00 96.19 95 ILE A N 1
ATOM 709 C CA . ILE A 1 95 ? 10.309 -3.528 -11.108 1.00 96.19 95 ILE A CA 1
ATOM 710 C C . ILE A 1 95 ? 10.936 -2.881 -9.870 1.00 96.19 95 ILE A C 1
ATOM 712 O O . ILE A 1 95 ? 10.331 -2.884 -8.803 1.00 96.19 95 ILE A O 1
ATOM 716 N N . LYS A 1 96 ? 12.155 -2.335 -9.983 1.00 96.31 96 LYS A N 1
ATOM 717 C CA . LYS A 1 96 ? 12.833 -1.684 -8.851 1.00 96.31 96 LYS A CA 1
ATOM 718 C C . LYS A 1 96 ? 12.035 -0.505 -8.312 1.00 96.31 96 LYS A C 1
ATOM 720 O O . LYS A 1 96 ? 11.912 -0.390 -7.099 1.00 96.31 96 LYS A O 1
ATOM 725 N N . GLN A 1 97 ? 11.509 0.342 -9.196 1.00 95.00 97 GLN A N 1
ATOM 726 C CA . GLN A 1 97 ? 10.659 1.461 -8.796 1.00 95.00 97 GLN A CA 1
ATOM 727 C C . GLN A 1 97 ? 9.389 0.934 -8.112 1.00 95.00 97 GLN A C 1
ATOM 729 O O . GLN A 1 97 ? 9.065 1.387 -7.018 1.00 95.00 97 GLN A O 1
ATOM 734 N N . ALA A 1 98 ? 8.734 -0.078 -8.695 1.00 95.94 98 ALA A N 1
ATOM 735 C CA . ALA A 1 98 ? 7.499 -0.643 -8.157 1.00 95.94 98 ALA A CA 1
ATOM 736 C C . ALA A 1 98 ? 7.709 -1.181 -6.729 1.00 95.94 98 ALA A C 1
ATOM 738 O O . ALA A 1 98 ? 6.938 -0.870 -5.819 1.00 95.94 98 ALA A O 1
ATOM 739 N N . VAL A 1 99 ? 8.798 -1.934 -6.528 1.00 97.88 99 VAL A N 1
ATOM 740 C CA . VAL A 1 99 ? 9.223 -2.466 -5.225 1.00 97.88 99 VAL A CA 1
ATOM 741 C C . VAL A 1 99 ? 9.565 -1.350 -4.241 1.00 97.88 99 VAL A C 1
ATOM 743 O O . VAL A 1 99 ? 9.224 -1.475 -3.069 1.00 97.88 99 VAL A O 1
ATOM 746 N N . GLU A 1 100 ? 10.213 -0.272 -4.685 1.00 97.00 100 GLU A N 1
ATOM 747 C CA . GLU A 1 100 ? 10.511 0.879 -3.827 1.00 97.00 100 GLU A CA 1
ATOM 748 C C . GLU A 1 100 ? 9.222 1.534 -3.319 1.00 97.00 100 GLU A C 1
ATOM 750 O O . GLU A 1 100 ? 9.053 1.691 -2.113 1.00 97.00 100 GLU A O 1
ATOM 755 N N . MET A 1 101 ? 8.278 1.822 -4.220 1.00 96.38 101 MET A N 1
ATOM 756 C CA . MET A 1 101 ? 6.984 2.425 -3.879 1.00 96.38 101 MET A CA 1
ATOM 757 C C . MET A 1 101 ? 6.168 1.555 -2.919 1.00 96.38 101 MET A C 1
ATOM 759 O O . MET A 1 101 ? 5.554 2.056 -1.975 1.00 96.38 101 MET A O 1
ATOM 763 N N . TRP A 1 102 ? 6.175 0.239 -3.140 1.00 98.00 102 TRP A N 1
ATOM 764 C CA . TRP A 1 102 ? 5.544 -0.709 -2.227 1.00 98.00 102 TRP A CA 1
ATOM 765 C C . TRP A 1 102 ? 6.234 -0.728 -0.859 1.00 98.00 102 TRP A C 1
ATOM 767 O O . TRP A 1 102 ? 5.575 -0.628 0.174 1.00 98.00 102 TRP A O 1
ATOM 777 N N . ALA A 1 103 ? 7.565 -0.809 -0.831 1.00 97.88 103 ALA A N 1
ATOM 778 C CA . ALA A 1 103 ? 8.306 -0.908 0.417 1.00 97.88 103 ALA A CA 1
ATOM 779 C C . ALA A 1 103 ? 8.217 0.370 1.259 1.00 97.88 103 ALA A C 1
ATOM 781 O O . ALA A 1 103 ? 8.139 0.271 2.477 1.00 97.88 103 ALA A O 1
ATOM 782 N N . MET A 1 104 ? 8.199 1.552 0.636 1.00 97.19 104 MET A N 1
ATOM 783 C CA . MET A 1 104 ? 8.014 2.831 1.334 1.00 97.19 104 MET A CA 1
ATOM 784 C C . MET A 1 104 ? 6.648 2.961 2.012 1.00 97.19 104 MET A C 1
ATOM 786 O O . MET A 1 104 ? 6.524 3.729 2.956 1.00 97.19 104 MET A O 1
ATOM 790 N N . THR A 1 105 ? 5.639 2.229 1.536 1.00 97.88 105 THR A N 1
ATOM 791 C CA . THR A 1 105 ? 4.269 2.293 2.058 1.00 97.88 105 THR A CA 1
ATOM 792 C C . THR A 1 105 ? 3.937 1.006 2.811 1.00 97.88 105 THR A C 1
ATOM 794 O O . THR A 1 105 ? 4.225 0.890 4.002 1.00 97.88 105 THR A O 1
ATOM 797 N N . ALA A 1 106 ? 3.411 -0.009 2.127 1.00 98.12 106 ALA A N 1
ATOM 798 C CA . ALA A 1 106 ? 3.016 -1.286 2.719 1.00 98.12 106 ALA A CA 1
ATOM 799 C C . ALA A 1 106 ? 4.165 -2.003 3.447 1.00 98.12 106 ALA A C 1
ATOM 801 O O . ALA A 1 106 ? 3.963 -2.522 4.544 1.00 98.12 106 ALA A O 1
ATOM 802 N N . GLY A 1 107 ? 5.378 -1.999 2.880 1.00 97.44 107 GLY A N 1
ATOM 803 C CA . GLY A 1 107 ? 6.544 -2.619 3.518 1.00 97.44 107 GLY A CA 1
ATOM 804 C C . GLY A 1 107 ? 6.910 -1.963 4.852 1.00 97.44 107 GLY A C 1
ATOM 805 O O . GLY A 1 107 ? 7.065 -2.664 5.848 1.00 97.44 107 GLY A O 1
ATOM 806 N N . ALA A 1 108 ? 6.994 -0.631 4.892 1.00 97.75 108 ALA A N 1
ATOM 807 C CA . ALA A 1 108 ? 7.262 0.143 6.105 1.00 97.75 108 ALA A CA 1
ATOM 808 C C . ALA A 1 108 ? 6.168 -0.071 7.163 1.00 97.75 108 ALA A C 1
ATOM 810 O O . ALA A 1 108 ? 6.479 -0.369 8.312 1.00 97.75 108 ALA A O 1
ATOM 811 N N . THR A 1 109 ? 4.899 -0.041 6.749 1.00 98.06 109 THR A N 1
ATOM 812 C CA . THR A 1 109 ? 3.739 -0.278 7.631 1.00 98.06 109 THR A CA 1
ATOM 813 C C . THR A 1 109 ? 3.779 -1.672 8.260 1.00 98.06 109 THR A C 1
ATOM 815 O O . THR A 1 109 ? 3.527 -1.847 9.450 1.00 98.06 109 THR A O 1
ATOM 818 N N . PHE A 1 110 ? 4.140 -2.689 7.475 1.00 97.00 110 PHE A N 1
ATOM 819 C CA . PHE A 1 110 ? 4.317 -4.048 7.981 1.00 97.00 110 PHE A CA 1
ATOM 820 C C . PHE A 1 110 ? 5.502 -4.171 8.947 1.00 97.00 110 PHE A C 1
ATOM 822 O O . PHE A 1 110 ? 5.434 -4.900 9.941 1.00 97.00 110 PHE A O 1
ATOM 829 N N . MET A 1 111 ? 6.607 -3.483 8.658 1.00 96.44 111 MET A N 1
ATOM 830 C CA . MET A 1 111 ? 7.756 -3.470 9.557 1.00 96.44 111 MET A CA 1
ATOM 831 C C . MET A 1 111 ? 7.414 -2.803 10.890 1.00 96.44 111 MET A C 1
ATOM 833 O O . MET A 1 111 ? 7.780 -3.355 11.923 1.00 96.44 111 MET A O 1
ATOM 837 N N . GLU A 1 112 ? 6.644 -1.712 10.881 1.00 97.38 112 GLU A N 1
ATOM 838 C CA . GLU A 1 112 ? 6.132 -1.083 12.105 1.00 97.38 112 GLU A CA 1
ATOM 839 C C . GLU A 1 112 ? 5.270 -2.061 12.919 1.00 97.38 112 GLU A C 1
ATOM 841 O O . GLU A 1 112 ? 5.465 -2.214 14.120 1.00 97.38 112 GLU A O 1
ATOM 846 N N . LEU A 1 113 ? 4.382 -2.825 12.271 1.00 95.62 113 LEU A N 1
ATOM 847 C CA . LEU A 1 113 ? 3.585 -3.840 12.969 1.00 95.62 113 LEU A CA 1
ATOM 848 C C . LEU A 1 113 ? 4.452 -4.915 13.648 1.00 95.62 113 LEU A C 1
ATOM 850 O O . LEU A 1 113 ? 4.158 -5.352 14.761 1.00 95.62 113 LEU A O 1
ATOM 854 N N . THR A 1 114 ? 5.478 -5.410 12.952 1.00 93.56 114 THR A N 1
ATOM 855 C CA . THR A 1 114 ? 6.271 -6.564 13.416 1.00 93.56 114 THR A CA 1
ATOM 856 C C . THR A 1 114 ? 7.415 -6.190 14.353 1.00 93.56 114 THR A C 1
ATOM 858 O O . THR A 1 114 ? 7.869 -7.032 15.131 1.00 93.56 114 THR A O 1
ATOM 861 N N . SER A 1 115 ? 7.876 -4.945 14.293 1.00 92.12 115 SER A N 1
ATOM 862 C CA . SER A 1 115 ? 8.938 -4.392 15.124 1.00 92.12 115 SER A CA 1
ATOM 863 C C . SER A 1 115 ? 8.647 -2.910 15.396 1.00 92.12 115 SER A C 1
ATOM 865 O O . SER A 1 115 ? 9.304 -2.052 14.801 1.00 92.12 115 SER A O 1
ATOM 867 N N . PRO A 1 116 ? 7.690 -2.604 16.291 1.00 92.06 116 PRO A N 1
ATOM 868 C CA . PRO A 1 116 ? 7.217 -1.241 16.500 1.00 92.06 116 PRO A CA 1
ATOM 869 C C . PRO A 1 116 ? 8.327 -0.346 17.047 1.00 92.06 116 PRO A C 1
ATOM 871 O O . PRO A 1 116 ? 8.917 -0.633 18.096 1.00 92.06 116 PRO A O 1
ATO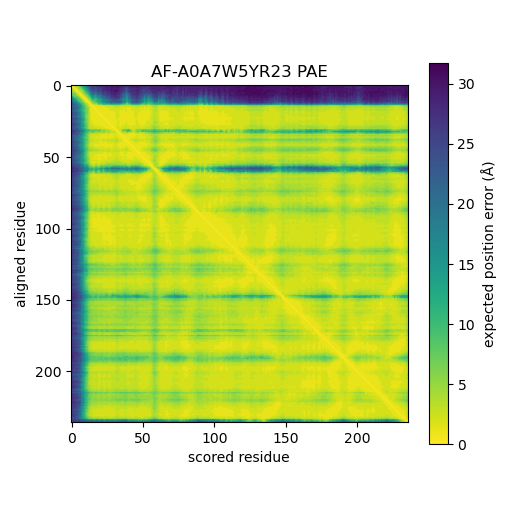M 874 N N . SER A 1 117 ? 8.609 0.736 16.328 1.00 91.75 117 SER A N 1
ATOM 875 C CA . SER A 1 117 ? 9.592 1.761 16.689 1.00 91.75 117 SER A CA 1
ATOM 876 C C . SER A 1 117 ? 8.989 3.165 16.751 1.00 91.75 117 SER A C 1
ATOM 878 O O . SER A 1 117 ? 9.579 4.039 17.385 1.00 91.75 117 SER A O 1
ATOM 880 N N . GLY A 1 118 ? 7.827 3.379 16.131 1.00 94.19 118 GLY A N 1
ATOM 881 C CA . GLY A 1 118 ? 7.214 4.683 15.899 1.00 94.19 118 GLY A CA 1
ATOM 882 C C . GLY A 1 118 ? 7.938 5.515 14.838 1.00 94.19 118 GLY A C 1
ATOM 883 O O . GLY A 1 118 ? 7.725 6.721 14.772 1.00 94.19 118 GLY A O 1
ATOM 884 N N . GLU A 1 119 ? 8.837 4.910 14.054 1.00 94.69 119 GLU A N 1
ATOM 885 C CA . GLU A 1 119 ? 9.625 5.615 13.032 1.00 94.69 119 GLU A CA 1
ATOM 886 C C . GLU A 1 119 ? 9.150 5.319 11.606 1.00 94.69 119 GLU A C 1
ATOM 888 O O . GLU A 1 119 ? 9.440 6.099 10.697 1.00 94.69 119 GLU A O 1
ATOM 893 N N . LEU A 1 120 ? 8.480 4.182 11.380 1.00 96.38 120 LEU A N 1
ATOM 894 C CA . LEU A 1 120 ? 8.131 3.721 10.035 1.00 96.38 120 LEU A CA 1
ATOM 895 C C . LEU A 1 120 ? 6.673 3.977 9.672 1.00 96.38 120 LEU A C 1
ATOM 897 O O . LEU A 1 120 ? 6.379 4.085 8.484 1.00 96.38 120 LEU A O 1
ATOM 901 N N . ALA A 1 121 ? 5.775 4.046 10.651 1.00 97.50 121 ALA A N 1
ATOM 902 C CA . ALA A 1 121 ? 4.367 4.358 10.451 1.00 97.50 121 ALA A CA 1
ATOM 903 C C . ALA A 1 121 ? 3.742 4.919 11.737 1.00 97.50 121 ALA A C 1
ATOM 905 O O . ALA A 1 121 ? 4.245 4.693 12.839 1.00 97.50 121 ALA A O 1
ATOM 906 N N . ASP A 1 122 ? 2.628 5.630 11.582 1.00 96.81 122 ASP A N 1
ATOM 907 C CA . ASP A 1 122 ? 1.894 6.216 12.700 1.00 96.81 122 ASP A CA 1
ATOM 908 C C . ASP A 1 122 ? 0.844 5.243 13.241 1.00 96.81 122 ASP A C 1
ATOM 910 O O . ASP A 1 122 ? 0.200 4.511 12.489 1.00 96.81 122 ASP A O 1
ATOM 914 N N . HIS A 1 123 ? 0.633 5.259 14.554 1.00 97.38 123 HIS A N 1
ATOM 915 C CA . HIS A 1 123 ? -0.413 4.485 15.217 1.00 97.38 123 HIS A CA 1
ATOM 916 C C . HIS A 1 123 ? -1.591 5.394 15.568 1.00 97.38 123 HIS A C 1
ATOM 918 O O . HIS A 1 123 ? -1.448 6.301 16.386 1.00 97.38 123 HIS A O 1
ATOM 924 N N . ILE A 1 124 ? -2.757 5.115 14.989 1.00 96.19 124 ILE A N 1
ATOM 925 C CA . ILE A 1 124 ? -3.995 5.877 15.173 1.00 96.19 124 ILE A CA 1
ATOM 926 C C . ILE A 1 124 ? -5.014 4.981 15.878 1.00 96.19 124 ILE A C 1
ATOM 928 O O . ILE A 1 124 ? -5.411 3.940 15.352 1.00 96.19 124 ILE A O 1
ATOM 932 N N . GLN A 1 125 ? -5.425 5.368 17.079 1.00 95.81 125 GLN A N 1
ATOM 933 C CA . GLN A 1 125 ? -6.406 4.649 17.891 1.00 95.81 125 GLN A CA 1
ATOM 934 C C . GLN A 1 125 ? -7.836 4.990 17.448 1.00 95.81 125 GLN A C 1
ATOM 936 O O . GLN A 1 125 ? -8.099 6.073 16.922 1.00 95.81 125 GLN A O 1
ATOM 941 N N . SER A 1 126 ? -8.810 4.128 17.744 1.00 93.50 126 SER A N 1
ATOM 942 C CA . SER A 1 126 ? -10.223 4.379 17.428 1.00 93.50 126 SER A CA 1
ATOM 943 C C . SER A 1 126 ? -10.764 5.653 18.070 1.00 93.50 126 SER A C 1
ATOM 945 O O . SER A 1 126 ? -11.743 6.218 17.574 1.00 93.50 126 SER A O 1
ATOM 947 N N . ALA A 1 127 ? -10.228 6.037 19.228 1.00 92.69 127 ALA A N 1
ATOM 948 C CA . ALA A 1 127 ? -10.673 7.212 19.966 1.00 92.69 127 ALA A CA 1
ATOM 949 C C . ALA A 1 127 ? -10.075 8.517 19.419 1.00 92.69 127 ALA A C 1
ATOM 951 O O . ALA A 1 127 ? -10.509 9.598 19.831 1.00 92.69 127 ALA A O 1
ATOM 952 N N . ASP A 1 128 ? -9.097 8.432 18.515 1.00 94.56 128 ASP A N 1
ATOM 953 C CA . ASP A 1 128 ? -8.462 9.611 17.949 1.00 94.56 128 ASP A CA 1
ATOM 954 C C . ASP A 1 128 ? -9.437 10.356 17.025 1.00 94.56 128 ASP A C 1
ATOM 956 O O . ASP A 1 128 ? -10.247 9.728 16.336 1.00 94.56 128 ASP A O 1
ATOM 960 N N . PRO A 1 129 ? -9.366 11.699 16.948 1.00 91.50 129 PRO A N 1
ATOM 961 C CA . PRO A 1 129 ? -10.218 12.482 16.047 1.00 91.50 129 PRO A CA 1
ATOM 962 C C . PRO A 1 129 ? -10.095 12.073 14.573 1.00 91.50 129 PRO A C 1
ATOM 964 O O . PRO A 1 129 ? -11.029 12.265 13.795 1.00 91.50 129 PRO A O 1
ATOM 967 N N . GLU A 1 130 ? -8.937 11.524 14.205 1.00 91.69 130 GLU A N 1
ATOM 968 C CA . GLU A 1 130 ? -8.615 11.038 12.863 1.00 91.69 130 GLU A CA 1
ATOM 969 C C . GLU A 1 130 ? -8.736 9.511 12.738 1.00 91.69 130 GLU A C 1
ATOM 971 O O . GLU A 1 130 ? -8.417 8.948 11.694 1.00 91.69 130 GLU A O 1
ATOM 976 N N . GLY A 1 131 ? -9.196 8.838 13.793 1.00 93.19 131 GLY A N 1
ATOM 977 C CA . GLY A 1 131 ? -9.264 7.389 13.883 1.00 93.19 131 GLY A CA 1
ATOM 978 C C . GLY A 1 131 ? -10.422 6.756 13.122 1.00 93.19 131 GLY A C 1
ATOM 979 O O . GLY A 1 131 ? -11.304 7.412 12.559 1.00 93.19 131 GLY A O 1
ATOM 980 N N . LEU A 1 132 ? -10.416 5.426 13.134 1.00 94.31 132 LEU A N 1
ATOM 981 C CA . LEU A 1 132 ? -11.469 4.590 12.577 1.00 94.31 132 LEU A CA 1
ATOM 982 C C . LEU A 1 132 ? -12.217 3.902 13.719 1.00 94.31 132 LEU A C 1
ATOM 984 O O . LEU A 1 132 ? -11.624 3.170 14.502 1.00 94.31 132 LEU A O 1
ATOM 988 N N . THR A 1 133 ? -13.527 4.126 13.825 1.00 91.38 133 THR A N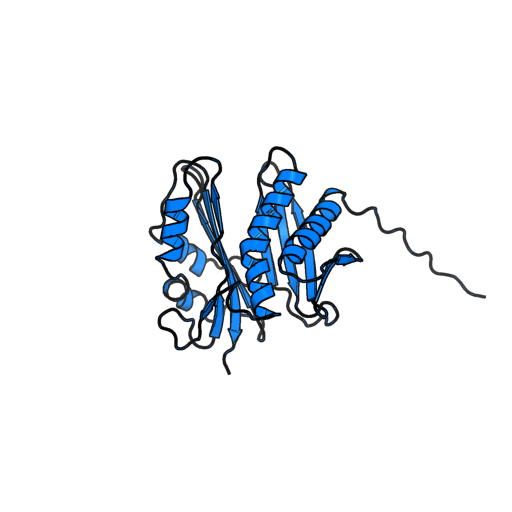 1
ATOM 989 C CA . THR A 1 133 ? -14.313 3.610 14.956 1.00 91.38 133 THR A CA 1
ATOM 990 C C . THR A 1 133 ? -14.201 2.086 15.093 1.00 91.38 133 THR A C 1
ATOM 992 O O . THR A 1 133 ? -14.478 1.359 14.139 1.00 91.38 133 THR A O 1
ATOM 995 N N . GLY A 1 134 ? -13.839 1.612 16.288 1.00 93.00 134 GLY A N 1
ATOM 996 C CA . GLY A 1 134 ? -13.657 0.202 16.643 1.00 93.00 134 GLY A CA 1
ATOM 997 C C . GLY A 1 134 ? -12.350 -0.424 16.154 1.00 93.00 134 GLY A C 1
ATOM 998 O O . GLY A 1 134 ? -12.219 -1.644 16.217 1.00 93.00 134 GLY A O 1
ATOM 999 N N . HIS A 1 135 ? -11.419 0.371 15.619 1.00 96.25 135 HIS A N 1
ATOM 1000 C CA . HIS A 1 135 ? -10.212 -0.144 14.988 1.00 96.25 135 HIS A CA 1
ATOM 1001 C C . HIS A 1 135 ? -8.973 0.676 15.337 1.00 96.25 135 HIS A C 1
ATOM 1003 O O . HIS A 1 135 ? -8.990 1.907 15.322 1.00 96.25 135 HIS A O 1
ATOM 1009 N N . HIS A 1 136 ? -7.875 -0.044 15.527 1.00 97.19 136 HIS A N 1
ATOM 1010 C CA . HIS A 1 136 ? -6.535 0.500 15.621 1.00 97.19 136 HIS A CA 1
ATOM 1011 C C . HIS A 1 136 ? -5.924 0.455 14.223 1.00 97.19 136 HIS A C 1
ATOM 1013 O O . HIS A 1 136 ? -5.897 -0.596 13.575 1.00 97.19 136 HIS A O 1
ATOM 1019 N N . VAL A 1 137 ? -5.441 1.598 13.746 1.00 97.75 137 VAL A N 1
ATOM 1020 C CA . VAL A 1 137 ? -4.847 1.726 12.418 1.00 97.75 137 VAL A CA 1
ATOM 1021 C C . VAL A 1 137 ? -3.359 2.021 12.532 1.00 97.75 137 VAL A C 1
ATOM 1023 O O . VAL A 1 137 ? -2.961 2.980 13.184 1.00 97.75 137 VAL A O 1
ATOM 1026 N N . ILE A 1 138 ? -2.541 1.227 11.845 1.00 98.19 138 ILE A N 1
ATOM 1027 C CA . ILE A 1 138 ? -1.144 1.566 11.562 1.00 98.19 138 ILE A CA 1
ATOM 1028 C C . ILE A 1 138 ? -1.124 2.217 10.182 1.00 98.19 138 ILE A C 1
ATOM 1030 O O . ILE A 1 138 ? -1.391 1.557 9.173 1.00 98.19 138 ILE A O 1
ATOM 1034 N N . HIS A 1 139 ? -0.874 3.521 10.144 1.00 97.69 139 HIS A N 1
ATOM 1035 C CA . HIS A 1 139 ? -0.918 4.341 8.945 1.00 97.69 139 HIS A CA 1
ATOM 1036 C C . HIS A 1 139 ? 0.478 4.477 8.339 1.00 97.69 139 HIS A C 1
ATOM 1038 O O . HIS A 1 139 ? 1.344 5.168 8.874 1.00 97.69 139 HIS A O 1
ATOM 1044 N N . GLY A 1 140 ? 0.688 3.834 7.192 1.00 97.38 140 GLY A N 1
ATOM 1045 C CA . GLY A 1 140 ? 1.952 3.889 6.474 1.00 97.38 140 GLY A CA 1
ATOM 1046 C C . GLY A 1 140 ? 2.325 5.281 5.967 1.00 97.38 140 GLY A C 1
ATOM 1047 O O . GLY A 1 140 ? 1.454 6.144 5.796 1.00 97.38 140 GLY A O 1
ATOM 1048 N N . PRO A 1 141 ? 3.606 5.498 5.630 1.00 96.69 141 PRO A N 1
ATOM 1049 C CA . PRO A 1 141 ? 4.040 6.725 4.989 1.00 96.69 141 PRO A CA 1
ATOM 1050 C C . PRO A 1 141 ? 3.314 6.942 3.664 1.00 96.69 141 PRO A C 1
ATOM 1052 O O . PRO A 1 141 ? 2.997 5.995 2.934 1.00 96.69 141 PRO A O 1
ATOM 1055 N N . VAL A 1 142 ? 3.108 8.210 3.322 1.00 96.19 142 VAL A N 1
ATOM 1056 C CA . VAL A 1 142 ? 2.697 8.591 1.974 1.00 96.19 142 VAL A CA 1
ATOM 1057 C C . VAL A 1 142 ? 3.921 8.544 1.065 1.00 96.19 142 VAL A C 1
ATOM 1059 O O . VAL A 1 142 ? 4.955 9.141 1.360 1.00 96.19 142 VAL A O 1
ATOM 1062 N N . ALA A 1 143 ? 3.804 7.837 -0.054 1.00 94.62 143 ALA A N 1
ATOM 1063 C CA . ALA A 1 143 ? 4.787 7.871 -1.126 1.00 94.62 143 ALA A CA 1
ATOM 1064 C C . ALA A 1 143 ? 4.146 8.465 -2.375 1.00 94.62 143 ALA A C 1
ATOM 1066 O O . ALA A 1 143 ? 3.137 7.951 -2.868 1.00 94.62 143 ALA A O 1
ATOM 1067 N N . ALA A 1 144 ? 4.767 9.514 -2.905 1.00 93.75 144 ALA A N 1
ATOM 1068 C CA . ALA A 1 144 ? 4.330 10.171 -4.121 1.00 93.75 144 ALA A CA 1
ATOM 1069 C C . ALA A 1 144 ? 5.387 10.056 -5.226 1.00 93.75 144 ALA A C 1
ATOM 1071 O O . ALA A 1 144 ? 6.591 10.057 -4.971 1.00 93.75 144 ALA A O 1
ATOM 1072 N N . PHE A 1 145 ? 4.922 9.931 -6.462 1.00 92.31 145 PHE A N 1
ATOM 1073 C CA . PHE A 1 145 ? 5.744 9.817 -7.658 1.00 92.31 145 PHE A CA 1
ATOM 1074 C C . PHE A 1 145 ? 5.175 10.703 -8.765 1.00 92.31 145 PHE A C 1
ATOM 1076 O O . PHE A 1 145 ? 3.959 10.771 -8.923 1.00 92.31 145 PHE A O 1
ATOM 1083 N N . ALA A 1 146 ? 6.046 11.306 -9.574 1.00 90.81 146 ALA A N 1
ATOM 1084 C CA . ALA A 1 146 ? 5.660 11.978 -10.809 1.00 90.81 146 ALA A CA 1
ATOM 1085 C C . ALA A 1 146 ? 6.604 11.615 -11.965 1.00 90.81 146 ALA A C 1
ATOM 1087 O O . ALA A 1 146 ? 7.820 11.479 -11.788 1.00 90.81 146 ALA A O 1
ATOM 1088 N N . MET A 1 147 ? 6.034 11.431 -13.157 1.00 85.00 147 MET A N 1
ATOM 1089 C CA . MET A 1 147 ? 6.775 11.268 -14.402 1.00 85.00 147 MET A CA 1
ATOM 1090 C C . MET A 1 147 ? 7.154 12.651 -14.929 1.00 85.00 147 MET A C 1
ATOM 1092 O O . MET A 1 147 ? 6.508 13.178 -15.827 1.00 85.00 147 MET A O 1
ATOM 1096 N N . GLY A 1 148 ? 8.226 13.204 -14.362 1.00 79.19 148 GLY A N 1
ATOM 1097 C CA .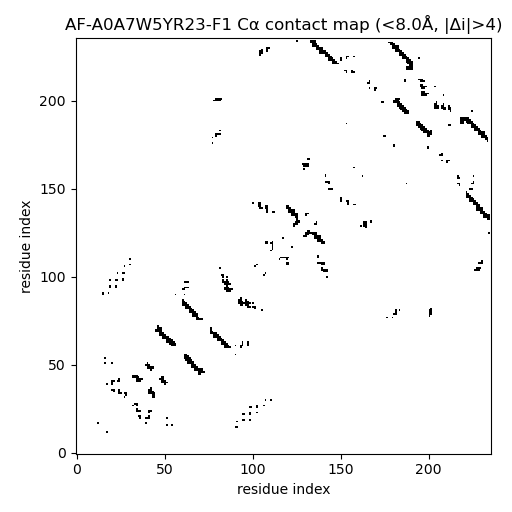 GLY A 1 148 ? 8.559 14.610 -14.567 1.00 79.19 148 GLY A CA 1
ATOM 1098 C C . GLY A 1 148 ? 7.732 15.521 -13.658 1.00 79.19 148 GLY A C 1
ATOM 1099 O O . GLY A 1 148 ? 6.814 15.076 -12.973 1.00 79.19 148 GLY A O 1
ATOM 1100 N N . GLY A 1 149 ? 8.121 16.793 -13.598 1.00 85.31 149 GLY A N 1
ATOM 1101 C CA . GLY A 1 149 ? 7.394 17.791 -12.825 1.00 85.31 149 GLY A CA 1
ATOM 1102 C C . GLY A 1 149 ? 7.546 17.665 -11.308 1.00 85.31 149 GLY A C 1
ATOM 1103 O O . GLY A 1 149 ? 8.434 16.988 -10.787 1.00 85.31 149 GLY A O 1
ATOM 1104 N N . ASP A 1 150 ? 6.686 18.403 -10.616 1.00 88.94 150 ASP A N 1
ATOM 1105 C CA . ASP A 1 150 ? 6.671 18.524 -9.165 1.00 88.94 150 ASP A CA 1
ATOM 1106 C C . ASP A 1 150 ? 5.495 17.735 -8.576 1.00 88.94 150 ASP A C 1
ATOM 1108 O O . ASP A 1 150 ? 4.338 17.972 -8.928 1.00 88.94 150 ASP A O 1
ATOM 1112 N N . VAL A 1 151 ? 5.806 16.786 -7.691 1.00 93.69 151 VAL A N 1
ATOM 1113 C CA . VAL A 1 151 ? 4.821 15.959 -6.980 1.00 93.69 151 VAL A CA 1
ATOM 1114 C C . VAL A 1 151 ? 4.451 16.540 -5.611 1.00 93.69 151 VAL A C 1
ATOM 1116 O O . VAL A 1 151 ? 3.503 16.073 -4.978 1.00 93.69 151 VAL A O 1
ATOM 1119 N N . GLU A 1 152 ? 5.179 17.560 -5.150 1.00 93.81 152 GLU A N 1
ATOM 1120 C CA . GLU A 1 152 ? 5.018 18.169 -3.831 1.00 93.81 152 GLU A CA 1
ATOM 1121 C C . GLU A 1 152 ? 3.571 18.602 -3.552 1.00 93.81 152 GLU A C 1
ATOM 1123 O O . GLU A 1 152 ? 3.059 18.190 -2.512 1.00 93.81 152 GLU A O 1
ATOM 1128 N N . PRO A 1 153 ? 2.823 19.244 -4.478 1.00 94.50 153 PRO A N 1
ATOM 1129 C CA . PRO A 1 153 ? 1.438 19.631 -4.204 1.00 94.50 153 PRO A CA 1
ATOM 1130 C C . PRO A 1 153 ? 0.520 18.446 -3.878 1.00 94.50 153 PRO A C 1
ATOM 1132 O O . PRO A 1 153 ? -0.367 18.550 -3.032 1.00 94.50 153 PRO A O 1
ATOM 1135 N N . LEU A 1 154 ? 0.710 17.310 -4.559 1.00 94.19 154 LEU A N 1
ATOM 1136 C CA . LEU A 1 154 ? -0.089 16.110 -4.314 1.00 94.19 154 LEU A CA 1
ATOM 1137 C C . LEU A 1 154 ? 0.307 15.449 -2.988 1.00 94.19 154 LEU A C 1
ATOM 1139 O O . LEU A 1 154 ? -0.562 14.980 -2.255 1.00 94.19 154 LEU A O 1
ATOM 1143 N N . ASN A 1 155 ? 1.604 15.441 -2.673 1.00 92.81 155 ASN A N 1
ATOM 1144 C CA . ASN A 1 155 ? 2.116 14.919 -1.413 1.00 92.81 155 ASN A CA 1
ATOM 1145 C C . ASN A 1 155 ? 1.639 15.755 -0.212 1.00 92.81 155 ASN A C 1
ATOM 1147 O O . ASN A 1 155 ? 1.100 15.195 0.738 1.00 92.81 155 ASN A O 1
ATOM 1151 N N . GLU A 1 156 ? 1.768 17.083 -0.279 1.00 94.00 156 GLU A N 1
ATOM 1152 C CA . GLU A 1 156 ? 1.274 18.023 0.738 1.00 94.00 156 GLU A CA 1
ATOM 1153 C C . GLU A 1 156 ? -0.228 17.859 0.959 1.00 94.00 156 GLU A C 1
ATOM 1155 O O . GLU A 1 156 ? -0.677 17.718 2.094 1.00 94.00 156 GLU A O 1
ATOM 1160 N N . TRP A 1 157 ? -1.008 17.776 -0.124 1.00 95.38 157 TRP A N 1
ATOM 1161 C CA . TRP A 1 157 ? -2.444 17.557 -0.008 1.00 95.38 157 TRP A CA 1
ATOM 1162 C C . TRP A 1 157 ? -2.768 16.270 0.754 1.00 95.38 157 TRP A C 1
ATOM 1164 O O . TRP A 1 157 ? -3.666 16.272 1.593 1.00 95.38 157 TRP A O 1
ATOM 1174 N N . PHE A 1 158 ? -2.049 15.178 0.487 1.00 93.06 158 PHE A N 1
ATOM 1175 C CA . PHE A 1 158 ? -2.283 13.907 1.170 1.00 93.06 158 PHE A CA 1
ATOM 1176 C C . PHE A 1 158 ? -1.975 14.006 2.671 1.00 93.06 158 PHE A C 1
ATOM 1178 O O . PHE A 1 158 ? -2.719 13.460 3.481 1.00 93.06 158 PHE A O 1
ATOM 1185 N N . MET A 1 159 ? -0.918 14.736 3.041 1.00 90.00 159 MET A N 1
ATOM 1186 C CA . MET A 1 159 ? -0.541 14.969 4.439 1.00 90.00 159 MET A CA 1
ATOM 1187 C C . MET A 1 159 ? -1.541 15.873 5.175 1.00 90.00 159 MET A C 1
ATOM 1189 O O . MET A 1 159 ? -1.852 15.624 6.336 1.00 90.00 159 MET A O 1
ATOM 1193 N N . ASP A 1 160 ? -2.090 16.882 4.496 1.00 93.50 160 ASP A N 1
ATOM 1194 C CA . ASP A 1 160 ? -3.040 17.843 5.076 1.00 93.50 160 ASP A CA 1
ATOM 1195 C C . ASP A 1 160 ? -4.490 17.331 5.119 1.00 93.50 160 ASP A C 1
ATOM 1197 O O . ASP A 1 160 ? -5.375 17.970 5.698 1.00 93.50 160 ASP A O 1
ATOM 1201 N N . ASN A 1 161 ? -4.771 16.193 4.480 1.00 94.44 161 ASN A N 1
ATOM 1202 C CA . ASN A 1 161 ? -6.109 15.621 4.394 1.00 94.44 161 ASN A CA 1
ATOM 1203 C C . ASN A 1 161 ? -6.113 14.203 4.979 1.00 94.44 161 ASN A C 1
ATOM 1205 O O . ASN A 1 161 ? -5.943 13.237 4.239 1.00 94.44 161 ASN A O 1
ATOM 1209 N N . PRO A 1 162 ? -6.392 14.039 6.285 1.00 92.69 162 PRO A N 1
ATOM 1210 C CA . PRO A 1 162 ? -6.557 12.723 6.888 1.00 92.69 162 PRO A CA 1
ATOM 1211 C C . PRO A 1 162 ? -7.649 11.919 6.171 1.00 92.69 162 PRO A C 1
ATOM 1213 O O . PRO A 1 162 ? -8.810 12.339 6.083 1.00 92.69 162 PRO A O 1
ATOM 1216 N N . MET A 1 163 ? -7.280 10.755 5.631 1.00 94.00 163 MET A N 1
ATOM 1217 C CA . MET A 1 163 ? -8.179 9.941 4.805 1.00 94.00 163 MET A CA 1
ATOM 1218 C C . MET A 1 163 ? -9.210 9.171 5.636 1.00 94.00 163 MET A C 1
ATOM 1220 O O . MET A 1 163 ? -10.361 9.032 5.214 1.00 94.00 163 MET A O 1
ATOM 1224 N N . LEU A 1 164 ? -8.833 8.700 6.828 1.00 94.12 164 LEU A N 1
ATOM 1225 C CA . LEU A 1 164 ? -9.686 7.857 7.671 1.00 94.12 164 LEU A CA 1
ATOM 1226 C C . LEU A 1 164 ? -11.034 8.518 8.022 1.00 94.12 164 LEU A C 1
ATOM 1228 O O . LEU A 1 164 ? -12.059 7.881 7.779 1.00 94.12 164 LEU A O 1
ATOM 1232 N N . PRO A 1 165 ? -11.118 9.798 8.440 1.00 93.69 165 PRO A N 1
ATOM 1233 C CA . PRO A 1 165 ? -12.413 10.444 8.687 1.00 93.69 165 PRO A CA 1
ATOM 1234 C C . PRO A 1 165 ? -13.286 10.617 7.441 1.00 93.69 165 PRO A C 1
ATOM 1236 O O . PRO A 1 165 ? -14.502 10.770 7.547 1.00 93.69 165 PRO A O 1
ATOM 1239 N N . ARG A 1 166 ? -12.682 10.645 6.246 1.00 94.75 166 ARG A N 1
ATOM 1240 C CA . ARG A 1 166 ? -13.402 10.809 4.973 1.00 94.75 166 ARG A CA 1
ATOM 1241 C C . ARG A 1 166 ? -13.930 9.483 4.442 1.00 94.75 166 ARG A C 1
ATOM 1243 O O . ARG A 1 166 ? -15.007 9.456 3.855 1.00 94.75 166 ARG A O 1
ATOM 1250 N N . LEU A 1 167 ? -13.169 8.410 4.638 1.00 96.56 167 LEU A N 1
ATOM 1251 C CA . LEU A 1 167 ? -13.458 7.084 4.093 1.00 96.56 167 LEU A CA 1
ATOM 1252 C C . LEU A 1 167 ? -14.109 6.148 5.116 1.00 96.56 167 LEU A C 1
ATOM 1254 O O . LEU A 1 167 ? -14.767 5.190 4.722 1.00 96.56 167 LEU A O 1
ATOM 1258 N N . GLY A 1 168 ? -13.960 6.422 6.413 1.00 93.56 168 GLY A N 1
ATOM 1259 C CA . GLY A 1 168 ? -14.264 5.485 7.493 1.00 93.56 168 GLY A CA 1
ATOM 1260 C C . GLY A 1 168 ? -15.686 4.942 7.461 1.00 93.56 168 GLY A C 1
ATOM 1261 O O . GLY A 1 168 ? -15.863 3.738 7.596 1.00 93.56 168 GLY A O 1
ATOM 1262 N N . GLN A 1 169 ? -16.687 5.788 7.188 1.00 93.88 169 GLN A N 1
ATOM 1263 C CA . GLN A 1 169 ? -18.078 5.339 7.066 1.00 93.88 169 GLN A CA 1
ATOM 1264 C C . GLN A 1 169 ? -18.274 4.337 5.918 1.00 93.88 169 GLN A C 1
ATOM 1266 O O . GLN A 1 169 ? -19.007 3.367 6.089 1.00 93.88 169 GLN A O 1
ATOM 1271 N N . ALA A 1 170 ? -17.626 4.557 4.772 1.00 97.19 170 ALA A N 1
ATOM 1272 C CA . ALA A 1 170 ? -17.726 3.662 3.622 1.00 97.19 170 ALA A CA 1
ATOM 1273 C C . ALA A 1 170 ? -16.967 2.346 3.838 1.00 97.19 170 ALA A C 1
ATOM 1275 O O . ALA A 1 170 ? -17.318 1.344 3.232 1.00 97.19 170 ALA A O 1
ATOM 1276 N N . LEU A 1 171 ? -15.944 2.341 4.698 1.00 95.88 171 LEU A N 1
ATOM 1277 C CA . LEU A 1 171 ? -15.152 1.150 5.021 1.00 95.88 171 LEU A CA 1
ATOM 1278 C C . LEU A 1 171 ? -15.803 0.256 6.093 1.00 95.88 171 LEU A C 1
ATOM 1280 O O . LEU A 1 171 ? -15.315 -0.846 6.350 1.00 95.88 171 LEU A O 1
ATOM 1284 N N . VAL A 1 172 ? -16.887 0.705 6.738 1.00 87.75 172 VAL A N 1
ATOM 1285 C CA . VAL A 1 172 ? -17.578 -0.080 7.773 1.00 87.75 172 VAL A CA 1
ATOM 1286 C C . VAL A 1 172 ? -18.099 -1.390 7.187 1.00 87.75 172 VAL A C 1
ATOM 1288 O O . VAL A 1 172 ? -18.904 -1.398 6.261 1.00 87.75 172 VAL A O 1
ATOM 1291 N N . GLY A 1 173 ? -17.701 -2.507 7.800 1.00 89.31 173 GLY A N 1
ATOM 1292 C CA . GLY A 1 173 ? -18.140 -3.845 7.396 1.00 89.31 173 GLY A CA 1
ATOM 1293 C C . GLY A 1 173 ? -17.364 -4.437 6.217 1.00 89.31 173 GLY A C 1
ATOM 1294 O O . GLY A 1 173 ? -17.669 -5.555 5.813 1.00 89.31 173 GLY A O 1
ATOM 1295 N N . SER A 1 174 ? -16.357 -3.728 5.702 1.00 95.19 174 SER A N 1
ATOM 1296 C CA . SER A 1 174 ? -15.535 -4.180 4.571 1.00 95.19 174 SER A CA 1
ATOM 1297 C C . SER A 1 174 ? -14.304 -4.987 4.991 1.00 95.19 174 SER A C 1
ATOM 1299 O O . SER A 1 174 ? -13.582 -5.493 4.139 1.00 95.19 174 SER A O 1
ATOM 1301 N N . PHE A 1 175 ? -14.062 -5.108 6.297 1.00 95.75 175 PHE A N 1
ATOM 1302 C CA . PHE A 1 175 ? -12.970 -5.881 6.884 1.00 95.75 175 PHE A CA 1
ATOM 1303 C C . PHE A 1 175 ? -13.419 -7.325 7.117 1.00 95.75 175 PHE A C 1
ATOM 1305 O O . PHE A 1 175 ? -14.250 -7.587 7.988 1.00 95.75 175 PHE A O 1
ATOM 1312 N N . ASP A 1 176 ? -12.908 -8.251 6.309 1.00 91.88 176 ASP A N 1
ATOM 1313 C CA . ASP A 1 176 ? -13.336 -9.651 6.284 1.00 91.88 176 ASP A CA 1
ATOM 1314 C C . ASP A 1 176 ? -12.443 -10.581 7.116 1.00 91.88 176 ASP A C 1
ATOM 1316 O O . ASP A 1 176 ? -12.925 -11.609 7.602 1.00 91.88 176 ASP A O 1
ATOM 1320 N N . ASP A 1 177 ? -11.178 -10.218 7.352 1.00 94.12 177 ASP A N 1
ATOM 1321 C CA . ASP A 1 177 ? -10.330 -10.939 8.297 1.00 94.12 177 ASP A CA 1
ATOM 1322 C C . ASP A 1 177 ? -10.508 -10.382 9.720 1.00 94.12 177 ASP A C 1
ATOM 1324 O O . ASP A 1 177 ? -10.328 -9.183 9.951 1.00 94.12 177 ASP A O 1
ATOM 1328 N N . PRO A 1 178 ? -10.814 -11.229 10.716 1.00 94.25 178 PRO A N 1
ATOM 1329 C CA . PRO A 1 178 ? -11.053 -10.776 12.082 1.00 94.25 178 PRO A CA 1
ATOM 1330 C C . PRO A 1 178 ? -9.778 -10.378 12.835 1.00 94.25 178 PRO A C 1
ATOM 1332 O O . PRO A 1 178 ? -9.881 -9.986 13.990 1.00 94.25 178 PRO A O 1
ATOM 1335 N N . ARG A 1 179 ? -8.580 -10.540 12.259 1.00 95.25 179 ARG A N 1
ATOM 1336 C CA . ARG A 1 179 ? -7.300 -10.245 12.923 1.00 95.25 179 ARG A CA 1
ATOM 1337 C C . ARG A 1 179 ? -6.649 -8.990 12.364 1.00 95.25 179 ARG A C 1
ATOM 1339 O O . ARG A 1 179 ? -6.126 -8.194 13.136 1.00 95.25 179 ARG A O 1
ATOM 1346 N N . ILE A 1 180 ? -6.611 -8.849 11.040 1.00 97.19 180 ILE A N 1
ATOM 1347 C CA . ILE A 1 180 ? -5.925 -7.736 10.377 1.00 97.19 180 ILE A CA 1
ATOM 1348 C C . ILE A 1 180 ? -6.345 -7.604 8.916 1.00 97.19 180 ILE A C 1
ATOM 1350 O O . ILE A 1 180 ? -6.427 -8.594 8.195 1.00 97.19 180 ILE A O 1
ATOM 1354 N N . ASN A 1 181 ? -6.531 -6.367 8.465 1.00 98.00 181 ASN A N 1
ATOM 1355 C CA . ASN A 1 181 ? -6.891 -6.045 7.090 1.00 98.00 181 ASN A CA 1
ATOM 1356 C C . ASN A 1 181 ? -5.928 -5.005 6.524 1.00 98.00 181 ASN A C 1
ATOM 1358 O O . ASN A 1 181 ? -5.451 -4.124 7.237 1.00 98.00 181 ASN A O 1
ATOM 1362 N N . GLY A 1 182 ? -5.640 -5.111 5.235 1.00 98.12 182 GLY A N 1
ATOM 1363 C CA . GLY A 1 182 ? -4.842 -4.150 4.494 1.00 98.12 182 GLY A CA 1
ATOM 1364 C C . GLY A 1 182 ? -5.728 -3.177 3.733 1.00 98.12 182 GLY A C 1
ATOM 1365 O O . GLY A 1 182 ? -6.666 -3.605 3.062 1.00 98.12 182 GLY A O 1
ATOM 1366 N N . VAL A 1 183 ? -5.420 -1.882 3.798 1.00 98.56 183 VAL A N 1
ATOM 1367 C CA . VAL A 1 183 ? -6.115 -0.859 3.008 1.00 98.56 183 VAL A CA 1
ATOM 1368 C C . VAL A 1 183 ? -5.109 -0.062 2.194 1.00 98.56 183 VAL A C 1
ATOM 1370 O O . VAL A 1 183 ? -4.269 0.638 2.748 1.00 98.56 183 VAL A O 1
ATOM 1373 N N . LYS A 1 184 ? -5.213 -0.130 0.868 1.00 98.62 184 LYS A N 1
ATOM 1374 C CA . LYS A 1 184 ? -4.454 0.727 -0.049 1.00 98.62 184 LYS A CA 1
ATOM 1375 C C . LYS A 1 184 ? -5.293 1.952 -0.379 1.00 98.62 184 LYS A C 1
ATOM 1377 O O . LYS A 1 184 ? -6.466 1.812 -0.715 1.00 98.62 184 LYS A O 1
ATOM 1382 N N . ILE A 1 185 ? -4.673 3.126 -0.362 1.00 98.31 185 ILE A N 1
ATOM 1383 C CA . ILE A 1 185 ? -5.268 4.368 -0.863 1.00 98.31 185 ILE A CA 1
ATOM 1384 C C . ILE A 1 185 ? -4.317 4.941 -1.908 1.00 98.31 185 ILE A C 1
ATOM 1386 O O . ILE A 1 185 ? -3.121 5.060 -1.649 1.00 98.31 185 ILE A O 1
ATOM 1390 N N . LEU A 1 186 ? -4.838 5.268 -3.087 1.00 97.06 186 LEU A N 1
ATOM 1391 C CA . LEU A 1 186 ? -4.090 5.783 -4.230 1.00 97.06 186 LEU A CA 1
ATOM 1392 C C . LEU A 1 186 ? -4.916 6.866 -4.925 1.00 97.06 186 LEU A C 1
ATOM 1394 O O . LEU A 1 186 ? -6.041 6.595 -5.340 1.00 97.06 186 LEU A O 1
ATOM 1398 N N . CYS A 1 187 ? -4.354 8.056 -5.118 1.00 96.50 187 CYS A N 1
ATOM 1399 C CA . CYS A 1 187 ? -4.937 9.059 -6.008 1.00 96.50 187 CYS A CA 1
ATOM 1400 C C . CYS A 1 187 ? -3.878 9.725 -6.890 1.00 96.50 187 CYS A C 1
ATOM 1402 O O . CYS A 1 187 ? -2.704 9.798 -6.521 1.00 96.50 187 CYS A O 1
ATOM 1404 N N . GLY A 1 188 ? -4.280 10.178 -8.074 1.00 94.88 188 GLY A N 1
ATOM 1405 C CA . GLY A 1 188 ? -3.380 10.778 -9.050 1.00 94.88 188 GLY A CA 1
ATOM 1406 C C . GLY A 1 188 ? -3.882 10.650 -10.481 1.00 94.88 188 GLY A C 1
ATOM 1407 O O . GLY A 1 188 ? -5.076 10.497 -10.722 1.00 94.88 188 GLY A O 1
ATOM 1408 N N . GLY A 1 189 ? -2.957 10.689 -11.430 1.00 92.50 189 GLY A N 1
ATOM 1409 C CA . GLY A 1 189 ? -3.220 10.650 -12.859 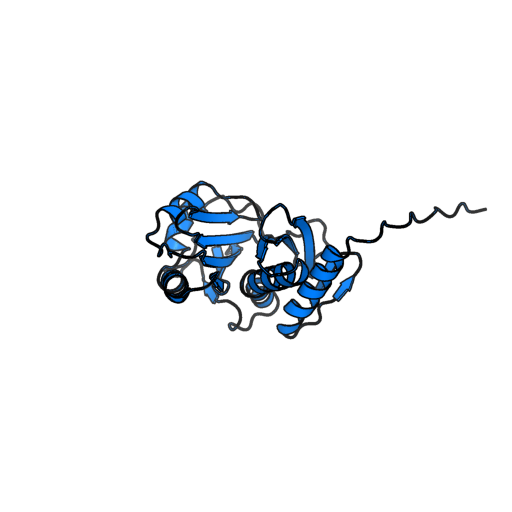1.00 92.50 189 GLY A CA 1
ATOM 1410 C C . GLY A 1 189 ? -2.530 11.787 -13.606 1.00 92.50 189 GLY A C 1
ATOM 1411 O O . GLY A 1 189 ? -1.586 12.397 -13.102 1.00 92.50 189 GLY A O 1
ATOM 1412 N N . ASP A 1 190 ? -3.014 12.048 -14.811 1.00 90.12 190 ASP A N 1
ATOM 1413 C CA . ASP A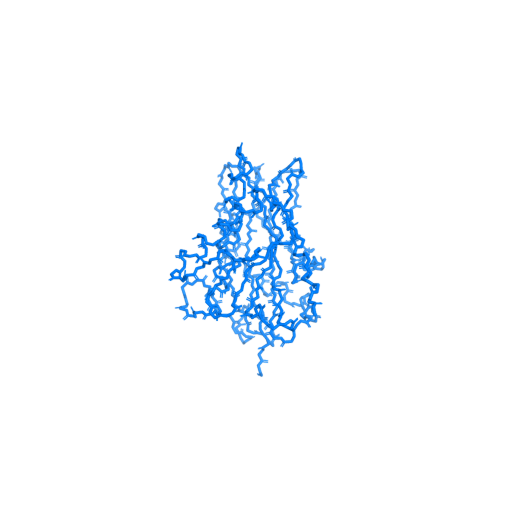 1 190 ? -2.644 13.167 -15.677 1.00 90.12 190 ASP A CA 1
ATOM 1414 C C . ASP A 1 190 ? -3.918 13.857 -16.210 1.00 90.12 190 ASP A C 1
ATOM 1416 O O . ASP A 1 190 ? -4.999 13.736 -15.631 1.00 90.12 190 ASP A O 1
ATOM 1420 N N . GLN A 1 191 ? -3.812 14.625 -17.298 1.00 87.50 191 GLN A N 1
ATOM 1421 C CA . GLN A 1 191 ? -4.962 15.324 -17.887 1.00 87.50 191 GLN A CA 1
ATOM 1422 C C . GLN A 1 191 ? -5.966 14.404 -18.597 1.00 87.50 191 GLN A C 1
ATOM 1424 O O . GLN A 1 191 ? -7.099 14.822 -18.840 1.00 87.50 191 GLN A O 1
ATOM 1429 N N . GLU A 1 192 ? -5.560 13.190 -18.962 1.00 87.94 192 GLU A N 1
ATOM 1430 C CA . GLU A 1 192 ? -6.377 12.237 -19.718 1.00 87.94 192 GLU A CA 1
ATOM 1431 C C . GLU A 1 192 ? -6.888 11.097 -18.831 1.00 87.94 192 GLU A C 1
ATOM 1433 O O . GLU A 1 192 ? -7.959 10.542 -19.085 1.00 87.94 192 GLU A O 1
ATOM 1438 N N . THR A 1 193 ? -6.143 10.774 -17.775 1.00 88.88 193 THR A N 1
ATOM 1439 C CA . THR A 1 193 ? -6.403 9.651 -16.879 1.00 88.88 193 THR A CA 1
ATOM 1440 C C . THR A 1 193 ? -6.508 10.137 -15.443 1.00 88.88 193 THR A C 1
ATOM 1442 O O . THR A 1 193 ? -5.583 10.754 -14.931 1.00 88.88 193 THR A O 1
ATOM 1445 N N . GLU A 1 194 ? -7.599 9.793 -14.758 1.00 93.25 194 GLU A N 1
ATOM 1446 C CA . GLU A 1 194 ? -7.781 10.061 -13.330 1.00 93.25 194 GLU A CA 1
ATOM 1447 C C . GLU A 1 194 ? -7.799 8.734 -12.562 1.00 93.25 194 GLU A C 1
ATOM 1449 O O . GLU A 1 194 ? -8.528 7.805 -12.917 1.00 93.25 194 GLU A O 1
ATOM 1454 N N . ILE A 1 195 ? -6.986 8.635 -11.513 1.00 94.44 195 ILE A N 1
ATOM 1455 C CA . ILE A 1 195 ? -6.878 7.459 -10.653 1.00 94.44 195 ILE A CA 1
ATOM 1456 C C . ILE A 1 195 ? -7.304 7.873 -9.248 1.00 94.44 195 ILE A C 1
ATOM 1458 O O . ILE A 1 195 ? -6.700 8.750 -8.638 1.00 94.44 195 ILE A O 1
ATOM 1462 N N . ALA A 1 196 ? -8.333 7.220 -8.720 1.00 97.50 196 ALA A N 1
ATOM 1463 C CA . ALA A 1 196 ? -8.726 7.299 -7.320 1.00 97.50 196 ALA A CA 1
ATOM 1464 C C . ALA A 1 196 ? -9.197 5.914 -6.890 1.00 97.50 196 ALA A C 1
ATOM 1466 O O . ALA A 1 196 ? -10.277 5.467 -7.266 1.00 97.50 196 ALA A O 1
ATOM 1467 N N . GLU A 1 197 ? -8.355 5.218 -6.142 1.00 97.88 197 GLU A N 1
ATOM 1468 C CA . GLU A 1 197 ? -8.547 3.818 -5.809 1.00 97.88 197 GLU A CA 1
ATOM 1469 C C . GLU A 1 197 ? -8.326 3.606 -4.314 1.00 97.88 197 GLU A C 1
ATOM 1471 O O . GLU A 1 197 ? -7.261 3.900 -3.767 1.00 97.88 197 GLU A O 1
ATOM 1476 N N . VAL A 1 198 ? -9.344 3.057 -3.663 1.00 98.56 198 VAL A N 1
ATOM 1477 C CA . VAL A 1 198 ? -9.249 2.477 -2.329 1.00 98.56 198 VAL A CA 1
ATOM 1478 C C . VAL A 1 198 ? -9.431 0.979 -2.486 1.00 98.56 198 VAL A C 1
ATOM 1480 O O . VAL A 1 198 ? -10.425 0.544 -3.068 1.00 98.56 198 VAL A O 1
ATOM 1483 N N . ARG A 1 199 ? -8.489 0.183 -1.980 1.00 98.56 199 ARG A N 1
ATOM 1484 C CA . ARG A 1 199 ? -8.615 -1.278 -1.952 1.00 98.56 199 ARG A CA 1
ATOM 1485 C C . ARG A 1 199 ? -8.600 -1.796 -0.530 1.00 98.56 199 ARG A C 1
ATOM 1487 O O . ARG A 1 199 ? -7.795 -1.317 0.262 1.00 98.56 199 ARG A O 1
ATOM 1494 N N . VAL A 1 200 ? -9.418 -2.803 -0.245 1.00 98.19 200 VAL A N 1
ATOM 1495 C CA . VAL A 1 200 ? -9.382 -3.569 1.006 1.00 98.19 200 VAL A CA 1
ATOM 1496 C C . VAL A 1 200 ? -8.961 -4.993 0.669 1.00 98.19 200 VAL A C 1
ATOM 1498 O O . VAL A 1 200 ? -9.571 -5.631 -0.184 1.00 98.19 200 VAL A O 1
ATOM 1501 N N . ASN A 1 201 ? -7.873 -5.465 1.276 1.00 96.44 201 ASN A N 1
ATOM 1502 C CA . ASN A 1 201 ? -7.297 -6.794 1.038 1.00 96.44 201 ASN A CA 1
ATOM 1503 C C . ASN A 1 201 ? -7.079 -7.120 -0.455 1.00 96.44 201 ASN A C 1
ATOM 1505 O O . ASN A 1 201 ? -7.247 -8.255 -0.896 1.00 96.44 201 ASN A O 1
ATOM 1509 N N . GLY A 1 202 ? -6.674 -6.110 -1.233 1.00 95.69 202 GLY A N 1
ATOM 1510 C CA . GLY A 1 202 ? -6.397 -6.217 -2.670 1.00 95.69 202 GLY A CA 1
ATOM 1511 C C . GLY A 1 202 ? -7.607 -6.010 -3.588 1.00 95.69 202 GLY A C 1
ATOM 1512 O O . GLY A 1 202 ? -7.413 -5.815 -4.790 1.00 95.69 202 GLY A O 1
ATOM 1513 N N . GLU A 1 203 ? -8.822 -5.962 -3.043 1.00 96.69 203 GLU A N 1
ATOM 1514 C CA . GLU A 1 203 ? -10.064 -5.781 -3.800 1.00 96.69 203 GLU A CA 1
ATOM 1515 C C . GLU A 1 203 ? -10.492 -4.312 -3.829 1.00 96.69 203 GLU A C 1
ATOM 1517 O O . GLU A 1 203 ? -10.414 -3.613 -2.818 1.00 96.69 203 GLU A O 1
ATOM 1522 N N . VAL A 1 204 ? -10.949 -3.826 -4.986 1.00 98.00 204 VAL A N 1
ATOM 1523 C CA . VAL A 1 204 ? -11.400 -2.433 -5.138 1.00 98.00 204 VAL A CA 1
ATOM 1524 C C . VAL A 1 204 ? -12.657 -2.194 -4.310 1.00 98.00 204 VAL A C 1
ATOM 1526 O O . VAL A 1 204 ? -13.663 -2.887 -4.445 1.00 98.00 204 VAL A O 1
ATOM 1529 N N . HIS A 1 205 ? -12.612 -1.157 -3.479 1.00 98.38 205 HIS A N 1
ATOM 1530 C CA . HIS A 1 205 ? -13.745 -0.689 -2.706 1.00 98.38 205 HIS A CA 1
ATOM 1531 C C . HIS A 1 205 ? -14.404 0.491 -3.424 1.00 98.38 205 HIS A C 1
ATOM 1533 O O . HIS A 1 205 ? -14.012 1.647 -3.247 1.00 98.38 205 HIS A O 1
ATOM 1539 N N . GLU A 1 206 ? -15.427 0.205 -4.227 1.00 98.19 206 GLU A N 1
ATOM 1540 C CA . GLU A 1 206 ? -16.062 1.173 -5.135 1.00 98.19 206 GLU A CA 1
ATOM 1541 C C . GLU A 1 206 ? -16.554 2.445 -4.428 1.00 98.19 206 GLU A C 1
ATOM 1543 O O . GLU A 1 206 ? -16.280 3.560 -4.871 1.00 98.19 206 GLU A O 1
ATOM 1548 N N . GLU A 1 207 ? -17.236 2.308 -3.286 1.00 98.25 207 GLU A N 1
ATOM 1549 C CA . GLU A 1 207 ? -17.781 3.467 -2.566 1.00 98.25 207 GLU A CA 1
ATOM 1550 C C . GLU A 1 207 ? -16.680 4.399 -2.034 1.00 98.25 207 GLU A C 1
ATOM 1552 O O . GLU A 1 207 ? -16.709 5.606 -2.288 1.00 98.25 207 GLU A O 1
ATOM 1557 N N . ALA A 1 208 ? -15.680 3.845 -1.344 1.00 98.38 208 ALA A N 1
ATOM 1558 C CA . ALA A 1 208 ? -14.532 4.586 -0.838 1.00 98.38 208 ALA A CA 1
ATOM 1559 C C . ALA A 1 208 ? -13.696 5.207 -1.975 1.00 98.38 208 ALA A C 1
ATOM 1561 O O . ALA A 1 208 ? -13.289 6.364 -1.872 1.00 98.38 208 ALA A O 1
ATOM 1562 N N . SER A 1 209 ? -13.521 4.495 -3.093 1.00 98.56 209 SER A N 1
ATOM 1563 C CA . SER A 1 209 ? -12.853 5.012 -4.299 1.00 98.56 209 SER A CA 1
ATOM 1564 C C . SER A 1 209 ? -13.609 6.204 -4.893 1.00 98.56 209 SER A C 1
ATOM 1566 O O . SER A 1 209 ? -13.019 7.241 -5.193 1.00 98.56 209 SER A O 1
ATOM 1568 N N . ALA A 1 210 ? -14.940 6.123 -4.971 1.00 98.19 210 ALA A N 1
ATOM 1569 C CA . ALA A 1 210 ? -15.773 7.223 -5.442 1.00 98.19 210 ALA A CA 1
ATOM 1570 C C . ALA A 1 210 ? -15.755 8.435 -4.491 1.00 98.19 210 ALA A C 1
ATOM 1572 O O . ALA A 1 210 ? -15.868 9.574 -4.949 1.00 98.19 210 ALA A O 1
ATOM 1573 N N . ILE A 1 211 ? -15.628 8.223 -3.174 1.00 98.25 211 ILE A N 1
ATOM 1574 C CA . ILE A 1 211 ? -15.408 9.312 -2.208 1.00 98.25 211 ILE A CA 1
ATOM 1575 C C . ILE A 1 211 ? -14.056 9.973 -2.473 1.00 98.25 211 ILE A C 1
ATOM 1577 O O . ILE A 1 211 ? -14.028 11.190 -2.648 1.00 98.25 211 ILE A O 1
ATOM 1581 N N . LEU A 1 212 ? -12.979 9.185 -2.565 1.00 98.00 212 LEU A N 1
ATOM 1582 C CA . LEU A 1 212 ? -11.621 9.663 -2.834 1.00 98.00 212 LEU A CA 1
ATOM 1583 C C . LEU A 1 212 ? -11.542 10.480 -4.130 1.00 98.00 212 LEU A C 1
ATOM 1585 O O . LEU A 1 212 ? -10.923 11.541 -4.151 1.00 98.00 212 LEU A O 1
ATOM 1589 N N . LEU A 1 213 ? -12.222 10.041 -5.190 1.00 96.94 213 LEU A N 1
ATOM 1590 C CA . LEU A 1 213 ? -12.288 10.750 -6.471 1.00 96.94 213 LEU A CA 1
ATOM 1591 C C . LEU A 1 213 ? -12.868 12.165 -6.333 1.00 96.94 213 LEU A C 1
ATOM 1593 O O . LEU A 1 213 ? -12.391 13.115 -6.952 1.00 96.94 213 LEU A O 1
ATOM 1597 N N . ARG A 1 214 ? -13.901 12.312 -5.497 1.00 96.81 214 ARG A N 1
ATOM 1598 C CA . ARG A 1 214 ? -14.568 13.597 -5.240 1.00 96.81 214 ARG A CA 1
ATOM 1599 C C . ARG A 1 214 ? -13.790 14.497 -4.285 1.00 96.81 214 ARG A C 1
ATOM 1601 O O . ARG A 1 214 ? -14.190 15.646 -4.092 1.00 96.81 214 ARG A O 1
ATOM 1608 N N . LEU A 1 215 ? -12.714 14.001 -3.675 1.00 94.69 215 LEU A N 1
ATOM 1609 C CA . LEU A 1 215 ? -11.841 14.843 -2.875 1.00 94.69 215 LEU A CA 1
ATOM 1610 C C . LEU A 1 215 ? -11.068 15.803 -3.798 1.00 94.69 215 LEU A C 1
ATOM 1612 O O . LEU A 1 215 ? -10.680 15.480 -4.922 1.00 94.69 215 LEU A O 1
ATOM 1616 N N . GLY A 1 216 ? -10.886 17.036 -3.332 1.00 93.06 216 GLY A N 1
ATOM 1617 C CA . GLY A 1 216 ? -10.287 18.125 -4.106 1.00 93.06 216 GLY A CA 1
ATOM 1618 C C . GLY A 1 216 ? -8.764 18.053 -4.209 1.00 93.06 216 GLY A C 1
ATOM 1619 O O . GLY A 1 216 ? -8.120 19.084 -4.038 1.00 93.06 216 GLY A O 1
ATOM 1620 N N . TRP A 1 217 ? -8.185 16.870 -4.432 1.00 95.00 217 TRP A N 1
ATOM 1621 C CA . TRP A 1 217 ? -6.737 16.726 -4.593 1.00 95.00 217 TRP A CA 1
ATOM 1622 C C . TRP A 1 217 ? -6.233 17.370 -5.899 1.00 95.00 217 TRP A C 1
ATOM 1624 O O . TRP A 1 217 ? -6.994 17.477 -6.873 1.00 95.00 217 TRP A O 1
ATOM 1634 N N . PRO A 1 218 ? -4.970 17.837 -5.945 1.00 93.38 218 PRO A N 1
ATOM 1635 C CA . PRO A 1 218 ? -4.412 18.500 -7.120 1.00 93.38 218 PRO A CA 1
ATOM 1636 C C . PRO A 1 218 ? -4.340 17.574 -8.339 1.00 93.38 218 PRO A C 1
ATOM 1638 O O . PRO A 1 218 ? -3.713 16.520 -8.290 1.00 93.38 218 PRO A O 1
ATOM 1641 N N . ARG A 1 219 ? -4.937 17.998 -9.457 1.00 92.75 219 ARG A N 1
ATOM 1642 C CA . ARG A 1 219 ? -4.803 17.330 -10.761 1.00 92.75 219 ARG A CA 1
ATOM 1643 C C . ARG A 1 219 ? -3.635 17.952 -11.516 1.00 92.75 219 ARG A C 1
ATOM 1645 O O . ARG A 1 219 ? -3.733 19.085 -11.990 1.00 92.75 219 ARG A O 1
ATOM 1652 N N . LEU A 1 220 ? -2.513 17.239 -11.536 1.00 91.75 220 LEU A N 1
ATOM 1653 C CA . LEU A 1 220 ? -1.252 17.713 -12.103 1.00 91.75 220 LEU A CA 1
ATOM 1654 C C . LEU A 1 220 ? -1.226 17.531 -13.635 1.00 91.75 220 LEU A C 1
ATOM 1656 O O . LEU A 1 220 ? -1.929 16.673 -14.165 1.00 91.75 220 LEU A O 1
ATOM 1660 N N . PRO A 1 221 ? -0.470 18.370 -14.372 1.00 89.81 221 PRO A N 1
ATOM 1661 C CA . PRO A 1 221 ? -0.432 18.305 -15.834 1.00 89.81 221 PRO A CA 1
ATOM 1662 C C . PRO A 1 221 ? 0.337 17.088 -16.367 1.00 89.81 221 PRO A C 1
ATOM 1664 O O . PRO A 1 221 ? 0.019 16.601 -17.448 1.00 89.81 221 PRO A O 1
ATOM 1667 N N . GLU A 1 222 ? 1.342 16.622 -15.626 1.00 91.12 222 GLU A N 1
ATOM 1668 C CA . GLU A 1 222 ? 2.112 15.410 -15.917 1.00 91.12 222 GLU A CA 1
ATOM 1669 C C . GLU A 1 222 ? 1.655 14.282 -14.989 1.00 91.12 222 GLU A C 1
ATOM 1671 O O . GLU A 1 222 ? 1.134 14.544 -13.903 1.00 91.12 222 GLU A O 1
ATOM 1676 N N . PHE A 1 223 ? 1.858 13.032 -15.416 1.00 91.62 223 PHE A N 1
ATOM 1677 C CA . PHE A 1 223 ? 1.413 11.872 -14.653 1.00 91.62 223 PHE A CA 1
ATOM 1678 C C . PHE A 1 223 ? 2.057 11.844 -13.272 1.00 91.62 223 PHE A C 1
ATOM 1680 O O . PHE A 1 223 ? 3.275 11.711 -13.147 1.00 91.62 223 PHE A O 1
ATOM 1687 N N . ALA A 1 224 ? 1.234 11.903 -12.234 1.00 93.31 224 ALA A N 1
ATOM 1688 C CA . ALA A 1 224 ? 1.678 11.849 -10.855 1.00 93.31 224 ALA A CA 1
ATOM 1689 C C . ALA A 1 224 ? 0.673 11.098 -9.993 1.00 93.31 224 ALA A C 1
ATOM 1691 O O . ALA A 1 224 ? -0.526 11.160 -10.235 1.00 93.31 224 ALA A O 1
ATOM 1692 N N . TYR A 1 225 ? 1.139 10.400 -8.967 1.00 94.81 225 TYR A N 1
ATOM 1693 C CA . TYR A 1 225 ? 0.259 9.761 -7.997 1.00 94.81 225 TYR A CA 1
ATOM 1694 C C . TYR A 1 225 ? 0.872 9.757 -6.607 1.00 94.81 225 TYR A C 1
ATOM 1696 O O . TYR A 1 225 ? 2.091 9.736 -6.448 1.00 94.81 225 TYR A O 1
ATOM 1704 N N . ALA A 1 226 ? 0.005 9.719 -5.605 1.00 96.00 226 ALA A N 1
ATOM 1705 C CA . ALA A 1 226 ? 0.350 9.473 -4.221 1.00 96.00 226 ALA A CA 1
ATOM 1706 C C . ALA A 1 226 ? -0.374 8.221 -3.740 1.00 96.00 226 ALA A C 1
ATOM 1708 O O . ALA A 1 226 ? -1.504 7.934 -4.145 1.00 96.00 226 ALA A O 1
ATOM 1709 N N . ARG A 1 227 ? 0.296 7.460 -2.880 1.00 97.25 227 ARG A N 1
ATOM 1710 C CA . ARG A 1 227 ? -0.280 6.287 -2.234 1.00 97.25 227 ARG A CA 1
ATOM 1711 C C . ARG A 1 227 ? 0.140 6.183 -0.782 1.00 97.25 227 ARG A C 1
ATOM 1713 O O . ARG A 1 227 ? 1.242 6.583 -0.423 1.00 97.25 227 ARG A O 1
ATOM 1720 N N . THR A 1 228 ? -0.706 5.540 0.007 1.00 98.12 228 THR A N 1
ATOM 1721 C CA . THR A 1 228 ? -0.359 4.988 1.318 1.00 98.12 228 THR A CA 1
ATOM 1722 C C . THR A 1 228 ? -0.954 3.587 1.457 1.00 98.12 228 THR A C 1
ATOM 1724 O O . THR A 1 228 ? -1.750 3.138 0.622 1.00 98.12 228 THR A O 1
ATOM 1727 N N . TYR A 1 229 ? -0.527 2.878 2.492 1.00 98.50 229 TYR A N 1
ATOM 1728 C CA . TYR A 1 229 ? -1.064 1.590 2.878 1.00 98.50 229 TYR A CA 1
ATOM 1729 C C . TYR A 1 229 ? -1.294 1.579 4.385 1.00 98.50 229 TYR A C 1
ATOM 1731 O O . TYR A 1 229 ? -0.455 2.047 5.148 1.00 98.50 229 TYR A O 1
ATOM 1739 N N . LEU A 1 230 ? -2.433 1.050 4.803 1.00 98.19 230 LEU A N 1
ATOM 1740 C CA . LEU A 1 230 ? -2.858 1.006 6.192 1.00 98.19 230 LEU A CA 1
ATOM 1741 C C . LEU A 1 230 ? -3.006 -0.446 6.621 1.00 98.19 230 LEU A C 1
ATOM 1743 O O . LEU A 1 230 ? -3.466 -1.287 5.843 1.00 98.19 230 LEU A O 1
ATOM 1747 N N . LEU A 1 231 ? -2.679 -0.721 7.876 1.00 98.38 231 LEU A N 1
ATOM 1748 C CA . LEU A 1 231 ? -3.075 -1.953 8.543 1.00 98.38 231 LEU A CA 1
ATOM 1749 C C . LEU A 1 231 ? -4.179 -1.621 9.532 1.00 98.38 231 LEU A C 1
ATOM 1751 O O . LEU A 1 231 ? -3.995 -0.773 10.398 1.00 98.38 231 LEU A O 1
ATOM 1755 N N . VAL A 1 232 ? -5.318 -2.284 9.386 1.00 97.94 232 VAL A N 1
ATOM 1756 C CA . VAL A 1 232 ? -6.495 -2.097 10.230 1.00 97.94 232 VAL A CA 1
ATOM 1757 C C . VAL A 1 232 ? -6.654 -3.333 11.102 1.00 97.94 232 VAL A C 1
ATOM 1759 O O . VAL A 1 232 ? -6.887 -4.433 10.595 1.00 97.94 232 VAL A O 1
ATOM 1762 N N . LEU A 1 233 ? -6.505 -3.145 12.407 1.00 97.06 233 LEU A N 1
ATOM 1763 C CA . LEU A 1 233 ? -6.656 -4.172 13.427 1.00 97.06 233 LEU A CA 1
ATOM 1764 C C . LEU A 1 233 ? -7.945 -3.901 14.214 1.00 97.06 233 LEU A C 1
ATOM 1766 O O . LEU A 1 233 ? -8.270 -2.732 14.445 1.00 97.06 233 LEU A O 1
ATOM 1770 N N . PRO A 1 234 ? -8.691 -4.936 14.633 1.00 94.38 234 PRO A N 1
ATOM 1771 C CA . PRO A 1 234 ? -9.790 -4.732 15.570 1.00 94.38 234 PRO A CA 1
ATOM 1772 C C . PRO A 1 234 ? -9.245 -4.172 16.891 1.00 94.38 234 PRO A C 1
ATOM 1774 O O . PRO A 1 234 ? -8.168 -4.573 17.339 1.00 94.38 234 PRO A O 1
ATOM 1777 N N . GLU A 1 235 ? -9.983 -3.257 17.512 1.00 86.94 235 GLU A N 1
ATOM 1778 C CA . GLU A 1 235 ? -9.783 -2.935 18.927 1.00 86.94 235 GLU A CA 1
ATOM 1779 C C . GLU A 1 235 ? -10.670 -3.828 19.799 1.00 86.94 235 GLU A C 1
ATOM 1781 O O . GLU A 1 235 ? -11.810 -4.127 19.432 1.00 86.94 235 GLU A O 1
ATOM 1786 N N . ASP A 1 236 ? -10.111 -4.268 20.929 1.00 61.44 236 ASP A N 1
ATOM 1787 C CA . ASP A 1 236 ? -10.792 -5.086 21.943 1.00 61.44 236 ASP A CA 1
ATOM 1788 C C . ASP A 1 236 ? -11.888 -4.313 22.704 1.00 61.44 236 ASP A C 1
ATOM 1790 O O . ASP A 1 236 ? -11.663 -3.132 23.067 1.00 61.44 236 ASP A O 1
#

Solvent-accessible surface area (backbone atoms only — not comparable to full-atom values): 12789 Å² total; per-residue (Å²): 138,85,82,81,76,79,77,73,80,72,73,82,72,56,70,65,58,54,49,44,40,52,48,44,16,56,57,57,29,70,77,77,46,76,39,41,70,55,99,82,30,23,34,40,70,91,46,16,30,38,41,72,78,48,78,47,62,76,99,54,56,30,35,39,34,34,30,39,27,71,33,71,84,42,93,82,48,63,60,39,31,44,74,33,63,9,64,54,102,41,71,70,46,4,41,49,42,14,45,48,58,38,38,55,7,48,45,25,26,51,44,26,73,78,56,74,74,77,78,46,28,48,80,39,43,36,87,42,95,64,24,36,84,65,21,35,33,38,41,19,33,79,45,63,47,46,69,58,86,82,41,60,67,47,44,52,48,55,73,76,44,73,56,40,66,75,35,40,77,66,50,63,88,65,67,83,52,89,68,52,35,26,35,41,41,37,42,37,31,31,84,89,43,82,43,42,45,26,24,47,51,58,41,79,36,64,66,38,11,56,51,54,56,71,46,91,66,69,86,44,83,46,44,26,38,35,33,33,20,31,39,43,26,70,54,134

InterPro domains:
  IPR045929 Protein of unknown function DUF6348 [PF19875] (37-232)

Radius of gyration: 18.64 Å; Cα contacts (8 Å, |Δi|>4): 487; chains: 1; bounding box: 36×72×45 Å

Mean predicted aligned error: 5.44 Å

Foldseek 3Di:
DDDDPPPPDDDPPDPLLVLLLVLLQVLLVVLVWHWDDDPQWIATPDQKIKHWPDWDDPVDFTKTWMWIFPHPPDPPTATQIDMFTADDPDSSNSSNRRSNQCCQAVVLLVCCVVPNDCPFWHWDDCPHPLHAPQKIKTKGQKDKDFPDDDRVQQNVVPVVDRLCVQQRVLCPPVAPDQFKKKWKFKWWAAPVDTFTFIDISNHTSVVSSVSRSPDPGDHYHTTMMMMHMMMIGGDD